Protein AF-A0A0K9XYI9-F1 (afdb_monomer_lite)

Structure (mmCIF, N/CA/C/O backbone):
data_AF-A0A0K9XYI9-F1
#
_entry.id   AF-A0A0K9XYI9-F1
#
loop_
_atom_site.group_PDB
_atom_site.id
_atom_site.type_symbol
_atom_site.label_atom_id
_atom_site.label_alt_id
_atom_site.label_comp_id
_atom_site.label_asym_id
_atom_site.label_entity_id
_atom_site.label_seq_id
_atom_site.pdbx_PDB_ins_code
_atom_site.Cartn_x
_atom_site.Cartn_y
_atom_site.Cartn_z
_atom_site.occupancy
_atom_site.B_iso_or_equiv
_atom_site.auth_seq_id
_atom_site.auth_comp_id
_atom_site.auth_asym_id
_atom_site.auth_atom_id
_atom_site.pdbx_PDB_model_num
ATOM 1 N N . MET A 1 1 ? 12.921 1.877 18.858 1.00 50.50 1 MET A N 1
ATOM 2 C CA . MET A 1 1 ? 11.789 1.519 17.985 1.00 50.50 1 MET A CA 1
ATOM 3 C C . MET A 1 1 ? 10.919 2.756 17.879 1.00 50.50 1 MET A C 1
ATOM 5 O O . MET A 1 1 ? 10.651 3.364 18.910 1.00 50.50 1 MET A O 1
ATOM 9 N N . THR A 1 2 ? 10.618 3.205 16.665 1.00 65.31 2 THR A N 1
ATOM 10 C CA . THR A 1 2 ? 9.808 4.406 16.431 1.00 65.31 2 THR A CA 1
ATOM 11 C C . THR A 1 2 ? 8.380 4.156 16.907 1.00 65.31 2 THR A C 1
ATOM 13 O O . THR A 1 2 ? 7.780 3.149 16.544 1.00 65.31 2 THR A O 1
ATOM 16 N N . ASP A 1 3 ? 7.848 5.045 17.744 1.00 82.50 3 ASP A N 1
ATOM 17 C CA . ASP A 1 3 ? 6.508 4.901 18.316 1.00 82.50 3 ASP A CA 1
ATOM 18 C C . ASP A 1 3 ? 5.446 5.397 17.320 1.00 82.50 3 ASP A C 1
ATOM 20 O O . ASP A 1 3 ? 5.147 6.592 17.240 1.00 82.50 3 ASP A O 1
ATOM 24 N N . ILE A 1 4 ? 4.895 4.464 16.537 1.00 86.12 4 ILE A N 1
ATOM 25 C CA . ILE A 1 4 ? 3.831 4.724 15.553 1.00 86.12 4 ILE A CA 1
ATOM 26 C C . ILE A 1 4 ? 2.606 5.361 16.219 1.00 86.12 4 ILE A C 1
ATOM 28 O O . ILE A 1 4 ? 2.003 6.269 15.643 1.00 86.12 4 ILE A O 1
ATOM 32 N N . ASN A 1 5 ? 2.266 4.953 17.445 1.00 86.94 5 ASN A N 1
ATOM 33 C CA . ASN A 1 5 ? 1.114 5.493 18.163 1.00 86.94 5 ASN A CA 1
ATOM 34 C C . ASN A 1 5 ? 1.310 6.981 18.457 1.00 86.94 5 ASN A C 1
ATOM 36 O O . ASN A 1 5 ? 0.398 7.784 18.250 1.00 86.94 5 ASN A O 1
ATOM 40 N N . LYS A 1 6 ? 2.527 7.374 18.847 1.00 88.62 6 LYS A N 1
ATOM 41 C CA . LYS A 1 6 ? 2.875 8.781 19.066 1.00 88.62 6 LYS A CA 1
ATOM 42 C C . LYS A 1 6 ? 2.762 9.619 17.790 1.00 88.62 6 LYS A C 1
ATOM 44 O O . LYS A 1 6 ? 2.223 10.721 17.857 1.00 88.62 6 LYS A O 1
ATOM 49 N N . ILE A 1 7 ? 3.222 9.112 16.642 1.00 89.25 7 ILE A N 1
ATOM 50 C CA . ILE A 1 7 ? 3.124 9.824 15.347 1.00 89.25 7 ILE A CA 1
ATOM 51 C C . ILE A 1 7 ? 1.657 9.982 14.922 1.00 89.25 7 ILE A C 1
ATOM 53 O O . ILE A 1 7 ? 1.247 11.046 14.449 1.00 89.25 7 ILE A O 1
ATOM 57 N N . LEU A 1 8 ? 0.853 8.937 15.136 1.00 89.25 8 LEU A N 1
ATOM 58 C CA . LEU A 1 8 ? -0.588 8.944 14.883 1.00 89.25 8 LEU A CA 1
ATOM 59 C C . LEU A 1 8 ? -1.387 9.750 15.922 1.00 89.25 8 LEU A C 1
ATOM 61 O O . LEU A 1 8 ? -2.579 9.979 15.719 1.00 89.25 8 LEU A O 1
ATOM 65 N N . GLY A 1 9 ? -0.760 10.186 17.019 1.00 89.06 9 GLY A N 1
ATOM 66 C CA . GLY A 1 9 ? -1.422 10.922 18.095 1.00 89.06 9 GLY A CA 1
ATOM 67 C C . GLY A 1 9 ? -2.459 10.091 18.857 1.00 89.06 9 GLY A C 1
ATOM 68 O O . GLY A 1 9 ? -3.456 10.638 19.327 1.00 89.06 9 GLY A O 1
ATOM 69 N N . ILE A 1 10 ? -2.252 8.776 18.963 1.00 87.31 10 ILE A N 1
ATOM 70 C CA . ILE A 1 10 ? -3.158 7.844 19.645 1.00 87.31 10 ILE A CA 1
ATOM 71 C C . ILE A 1 10 ? -2.501 7.243 20.887 1.00 87.31 10 ILE A C 1
ATOM 73 O O . ILE A 1 10 ? -1.290 7.066 20.954 1.00 87.31 10 ILE A O 1
ATOM 77 N N . THR A 1 11 ? -3.322 6.900 21.877 1.00 83.69 11 THR A N 1
ATOM 78 C CA . THR A 1 11 ? -2.886 6.198 23.095 1.00 83.69 11 THR A CA 1
ATOM 79 C C . THR A 1 11 ? -3.175 4.701 23.043 1.00 83.69 11 THR A C 1
ATOM 81 O O . THR A 1 11 ? -2.466 3.917 23.660 1.00 83.69 11 THR A O 1
ATOM 84 N N . GLU A 1 12 ? -4.224 4.307 22.319 1.00 82.00 12 GLU A N 1
ATOM 85 C CA . GLU A 1 12 ? -4.703 2.930 22.214 1.00 82.00 12 GLU A CA 1
ATOM 86 C C . GLU A 1 12 ? -4.586 2.469 20.759 1.00 82.00 12 GLU A C 1
ATOM 88 O O . GLU A 1 12 ? -5.197 3.058 19.863 1.00 82.00 12 GLU A O 1
ATOM 93 N N . SER A 1 13 ? -3.814 1.412 20.525 1.00 80.81 13 SER A N 1
ATOM 94 C CA . SER A 1 13 ? -3.442 0.943 19.188 1.00 80.81 13 SER A CA 1
ATOM 95 C C . SER A 1 13 ? -4.636 0.513 18.314 1.00 80.81 13 SER A C 1
ATOM 97 O O . SER A 1 13 ? -4.621 0.748 17.106 1.00 80.81 13 SER A O 1
ATOM 99 N N . TYR A 1 14 ? -5.743 0.029 18.898 1.00 80.88 14 TYR A N 1
ATOM 100 C CA . TYR A 1 14 ? -6.974 -0.288 18.148 1.00 80.88 14 TYR A CA 1
ATOM 101 C C . TYR A 1 14 ? -7.587 0.920 17.417 1.00 80.88 14 TYR A C 1
ATOM 103 O O . TYR A 1 14 ? -8.396 0.740 16.506 1.00 80.88 14 TYR A O 1
ATOM 111 N N . ARG A 1 15 ? -7.220 2.155 17.795 1.00 87.19 15 ARG A N 1
ATOM 112 C CA . ARG A 1 15 ? -7.668 3.388 17.125 1.00 87.19 15 ARG A CA 1
ATOM 113 C C . ARG A 1 15 ? -6.845 3.736 15.888 1.00 87.19 15 ARG A C 1
ATOM 115 O O . ARG A 1 15 ? -7.219 4.649 15.152 1.00 87.19 15 ARG A O 1
ATOM 122 N N . ALA A 1 16 ? -5.731 3.049 15.643 1.00 89.56 16 ALA A N 1
ATOM 123 C CA . ALA A 1 16 ? -4.836 3.390 14.547 1.00 89.56 16 ALA A CA 1
ATOM 124 C C . ALA A 1 16 ? -5.484 3.305 13.158 1.00 89.56 16 ALA A C 1
ATOM 126 O O . ALA A 1 16 ? -5.227 4.216 12.372 1.00 89.56 16 ALA A O 1
ATOM 127 N N . PRO A 1 17 ? -6.344 2.313 12.830 1.00 90.94 17 PRO A N 1
ATOM 128 C CA . PRO A 1 17 ? -7.030 2.309 11.539 1.00 90.94 17 PRO A CA 1
ATOM 129 C C . PRO A 1 17 ? -7.861 3.579 11.314 1.00 90.94 17 PRO A C 1
ATOM 131 O O . PRO A 1 17 ? -7.798 4.186 10.247 1.00 90.94 17 PRO A O 1
ATOM 134 N N . GLU A 1 18 ? -8.595 4.032 12.335 1.00 93.06 18 GLU A N 1
ATOM 135 C CA . GLU A 1 18 ? -9.402 5.255 12.262 1.00 93.06 18 GLU A CA 1
ATOM 136 C C . GLU A 1 18 ? -8.522 6.511 12.150 1.00 93.06 18 GLU A C 1
ATOM 138 O O . GLU A 1 18 ? -8.794 7.395 11.335 1.00 93.06 18 GLU A O 1
ATOM 143 N N . ALA A 1 19 ? -7.448 6.590 12.941 1.00 94.31 19 ALA A N 1
ATOM 144 C CA . ALA A 1 19 ? -6.498 7.700 12.887 1.00 94.31 19 ALA A CA 1
ATOM 145 C C . ALA A 1 19 ? -5.812 7.795 11.516 1.00 94.31 19 ALA A C 1
ATOM 147 O O . ALA A 1 19 ? -5.713 8.883 10.945 1.00 94.31 19 ALA A O 1
ATOM 148 N N . MET A 1 20 ? -5.411 6.656 10.950 1.00 95.69 20 MET A N 1
ATOM 149 C CA . MET A 1 20 ? -4.815 6.591 9.621 1.00 95.69 20 MET A CA 1
ATOM 150 C C . MET A 1 20 ? -5.810 7.041 8.547 1.00 95.69 20 MET A C 1
ATOM 152 O O . MET A 1 20 ? -5.466 7.859 7.697 1.00 95.69 20 MET A O 1
ATOM 156 N N . TRP A 1 21 ? -7.073 6.609 8.617 1.00 96.44 21 TRP A N 1
ATOM 157 C CA . TRP A 1 21 ? -8.109 7.095 7.702 1.00 96.44 21 TRP A CA 1
ATOM 158 C C . TRP A 1 21 ? -8.292 8.612 7.744 1.00 96.44 21 TRP A C 1
ATOM 160 O O . TRP A 1 21 ? -8.424 9.233 6.687 1.00 96.44 21 TRP A O 1
ATOM 170 N N . LYS A 1 22 ? -8.274 9.217 8.940 1.00 96.88 22 LYS A N 1
ATOM 171 C CA . LYS A 1 22 ? -8.359 10.679 9.097 1.00 96.88 22 LYS A CA 1
ATOM 172 C C . LYS A 1 22 ? -7.203 11.387 8.395 1.00 96.88 22 LYS A C 1
ATOM 174 O O . LYS A 1 22 ? -7.435 12.400 7.746 1.00 96.88 22 LYS A O 1
ATOM 179 N N . ILE A 1 23 ? -5.990 10.839 8.475 1.00 97.25 23 ILE A N 1
ATOM 180 C CA . ILE A 1 23 ? -4.818 11.369 7.765 1.00 97.25 23 ILE A CA 1
ATOM 181 C C . ILE A 1 23 ? -5.008 11.234 6.249 1.00 97.25 23 ILE A C 1
ATOM 183 O O . ILE A 1 23 ? -4.884 12.220 5.526 1.00 97.25 23 ILE A O 1
ATOM 187 N N . LEU A 1 24 ? -5.362 10.043 5.760 1.00 97.56 24 LEU A N 1
ATOM 188 C CA . LEU A 1 24 ? -5.500 9.768 4.323 1.00 97.56 24 LEU A CA 1
ATOM 189 C C . LEU A 1 24 ? -6.572 10.620 3.639 1.00 97.56 24 LEU A C 1
ATOM 191 O O . LEU A 1 24 ? -6.400 10.992 2.479 1.00 97.56 24 LEU A O 1
ATOM 195 N N . LYS A 1 25 ? -7.667 10.910 4.351 1.00 96.56 25 LYS A N 1
ATOM 196 C CA . LYS A 1 25 ? -8.802 11.714 3.868 1.00 96.56 25 LYS A CA 1
ATOM 197 C C . LYS A 1 25 ? -8.686 13.204 4.205 1.00 96.56 25 LYS A C 1
ATOM 199 O O . LYS A 1 25 ? -9.616 13.952 3.915 1.00 96.56 25 LYS A O 1
ATOM 204 N N . SER A 1 26 ? -7.592 13.629 4.837 1.00 97.00 26 SER A N 1
ATOM 205 C CA . SER A 1 26 ? -7.332 15.047 5.088 1.00 97.00 26 SER A CA 1
ATOM 206 C C . SER A 1 26 ? -6.905 15.777 3.814 1.00 97.00 26 SER A C 1
ATOM 208 O O . SER A 1 26 ? -6.595 15.155 2.796 1.00 97.00 26 SER A O 1
ATOM 210 N N . GLU A 1 27 ? -6.876 17.109 3.885 1.00 96.75 27 GLU A N 1
ATOM 211 C CA . GLU A 1 27 ? -6.308 17.950 2.833 1.00 96.75 27 GLU A CA 1
ATOM 212 C C . GLU A 1 27 ? -4.894 17.491 2.465 1.00 96.75 27 GLU A C 1
ATOM 214 O O . GLU A 1 27 ? -4.097 17.136 3.338 1.00 96.75 27 GLU A O 1
ATOM 219 N N . GLN A 1 28 ? -4.565 17.538 1.172 1.00 95.06 28 GLN A N 1
ATOM 220 C CA . GLN A 1 28 ? -3.310 16.996 0.647 1.00 95.06 28 GLN A CA 1
ATOM 221 C C . GLN A 1 28 ? -2.079 17.519 1.399 1.00 95.06 28 GLN A C 1
ATOM 223 O O . GLN A 1 28 ? -1.218 16.737 1.778 1.00 95.06 28 GLN A O 1
ATOM 228 N N . THR A 1 29 ? -2.020 18.818 1.692 1.00 96.31 29 THR A N 1
ATOM 229 C CA . THR A 1 29 ? -0.893 19.418 2.425 1.00 96.31 29 THR A CA 1
ATOM 230 C C . THR A 1 29 ? -0.744 18.863 3.843 1.00 96.31 29 THR A C 1
ATOM 232 O O . THR A 1 29 ? 0.372 18.651 4.309 1.00 96.31 29 THR A O 1
ATOM 235 N N . VAL A 1 30 ? -1.853 18.586 4.533 1.00 96.50 30 VAL A N 1
ATOM 236 C CA . VAL A 1 30 ? -1.848 18.005 5.884 1.00 96.50 30 VAL A CA 1
ATOM 237 C C . VAL A 1 30 ? -1.382 16.553 5.833 1.00 96.50 30 VAL A C 1
ATOM 239 O O . VAL A 1 30 ? -0.525 16.150 6.625 1.00 96.50 30 VAL A O 1
ATOM 242 N N . ARG A 1 31 ? -1.907 15.781 4.879 1.00 97.38 31 ARG A N 1
ATOM 243 C CA . ARG A 1 31 ? -1.516 14.388 4.657 1.00 97.38 31 ARG A CA 1
ATOM 244 C C . ARG A 1 31 ? -0.033 14.267 4.305 1.00 97.38 31 ARG A C 1
ATOM 246 O O . ARG A 1 31 ? 0.669 13.468 4.917 1.00 97.38 31 ARG A O 1
ATOM 253 N N . ASP A 1 32 ? 0.447 15.078 3.371 1.00 97.00 32 ASP A N 1
ATOM 254 C CA . ASP A 1 32 ? 1.818 15.017 2.861 1.00 97.00 32 ASP A CA 1
ATOM 255 C C . ASP A 1 32 ? 2.834 15.480 3.933 1.00 97.00 32 ASP A C 1
ATOM 257 O O . ASP A 1 32 ? 3.911 14.893 4.075 1.00 97.00 32 ASP A O 1
ATOM 261 N N . ASN A 1 33 ? 2.463 16.446 4.787 1.00 96.75 33 ASN A N 1
ATOM 262 C CA . ASN A 1 33 ? 3.244 16.790 5.984 1.00 96.75 33 ASN A CA 1
ATOM 263 C C . ASN A 1 33 ? 3.338 15.602 6.948 1.00 96.75 33 ASN A C 1
ATOM 265 O O . ASN A 1 33 ? 4.419 15.281 7.438 1.00 96.75 33 ASN A O 1
ATOM 269 N N . LYS A 1 34 ? 2.225 14.894 7.178 1.00 96.19 34 LYS A N 1
ATOM 270 C CA . LYS A 1 34 ? 2.231 13.698 8.024 1.00 96.19 34 LYS A CA 1
ATOM 271 C C . LYS A 1 34 ? 3.089 12.583 7.422 1.00 96.19 34 LYS A C 1
ATOM 273 O O . LYS A 1 34 ? 3.820 11.925 8.155 1.00 96.19 34 LYS A O 1
ATOM 278 N N . PHE A 1 35 ? 3.052 12.383 6.105 1.00 97.25 35 PHE A N 1
ATOM 279 C CA . PHE A 1 35 ? 3.937 11.435 5.419 1.00 97.25 35 PHE A CA 1
ATOM 280 C C . PHE A 1 35 ? 5.411 11.797 5.596 1.00 97.25 35 PHE A C 1
ATOM 282 O O . PHE A 1 35 ? 6.225 10.909 5.831 1.00 97.25 35 PHE A O 1
ATOM 289 N N . SER A 1 36 ? 5.740 13.087 5.561 1.00 96.62 36 SER A N 1
ATOM 290 C CA . SER A 1 36 ? 7.098 13.577 5.813 1.00 96.62 36 SER A CA 1
ATOM 291 C C . SER A 1 36 ? 7.553 13.276 7.245 1.00 96.62 36 SER A C 1
ATOM 293 O O . SER A 1 36 ? 8.642 12.739 7.431 1.00 96.62 36 SER A O 1
ATOM 295 N N . GLU A 1 37 ? 6.696 13.491 8.251 1.00 95.62 37 GLU A N 1
ATOM 296 C CA . GLU A 1 37 ? 6.987 13.089 9.639 1.00 95.62 37 GLU A CA 1
ATOM 297 C C . GLU A 1 37 ? 7.256 11.579 9.758 1.00 95.62 37 GLU A C 1
ATOM 299 O O . GLU A 1 37 ? 8.177 11.157 10.457 1.00 95.62 37 GLU A O 1
ATOM 304 N N . PHE A 1 38 ? 6.473 10.751 9.057 1.00 95.44 38 PHE A N 1
ATOM 305 C CA . PHE A 1 38 ? 6.702 9.308 9.002 1.00 95.44 38 PHE A CA 1
ATOM 306 C C . PHE A 1 38 ? 8.039 8.969 8.324 1.00 95.44 38 PHE A C 1
ATOM 308 O O . PHE A 1 38 ? 8.802 8.168 8.8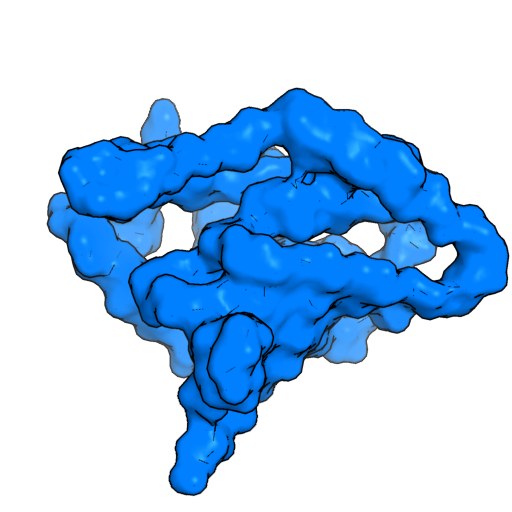59 1.00 95.44 38 PHE A O 1
ATOM 315 N N . LEU A 1 39 ? 8.362 9.581 7.182 1.00 95.81 39 LEU A N 1
ATOM 316 C CA . LEU A 1 39 ? 9.648 9.376 6.510 1.00 95.81 39 LEU A CA 1
ATOM 317 C C . LEU A 1 39 ? 10.822 9.718 7.431 1.00 95.81 39 LEU A C 1
ATOM 319 O O . LEU A 1 39 ? 11.739 8.909 7.562 1.00 95.81 39 LEU A O 1
ATOM 323 N N . GLU A 1 40 ? 10.777 10.864 8.109 1.00 95.19 40 GLU A N 1
ATOM 324 C CA . GLU A 1 40 ? 11.810 11.280 9.062 1.00 95.19 40 GLU A CA 1
ATOM 325 C C . GLU A 1 40 ? 11.944 10.293 10.224 1.00 95.19 40 GLU A C 1
ATOM 327 O O . GLU A 1 40 ? 13.048 9.848 10.545 1.00 95.19 40 GLU A O 1
ATOM 332 N N . ALA A 1 41 ? 10.820 9.893 10.820 1.00 93.56 41 ALA A N 1
ATOM 333 C CA . ALA A 1 41 ? 10.803 9.003 11.974 1.00 93.56 41 ALA A CA 1
ATOM 334 C 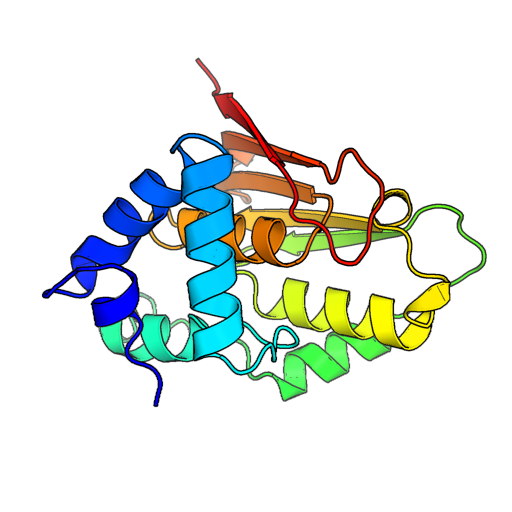C . ALA A 1 41 ? 11.292 7.576 11.662 1.00 93.56 41 ALA A C 1
ATOM 336 O O . ALA A 1 41 ? 11.698 6.850 12.574 1.00 93.56 41 ALA A O 1
ATOM 337 N N . PHE A 1 42 ? 11.264 7.175 10.390 1.00 93.00 42 PHE A N 1
ATOM 338 C CA . PHE A 1 42 ? 11.769 5.891 9.901 1.00 93.00 42 PHE A CA 1
ATOM 339 C C . PHE A 1 42 ? 13.057 6.027 9.072 1.00 93.00 42 PHE A C 1
ATOM 341 O O . PHE A 1 42 ? 13.430 5.100 8.348 1.00 93.00 42 PHE A O 1
ATOM 348 N N . GLU A 1 43 ? 13.757 7.162 9.181 1.00 94.44 43 GLU A N 1
ATOM 349 C CA . GLU A 1 43 ? 15.034 7.426 8.501 1.00 94.44 43 GLU A CA 1
ATOM 350 C C . GLU A 1 43 ? 14.966 7.179 6.981 1.00 94.44 43 GLU A C 1
ATOM 352 O O . GLU A 1 43 ? 15.920 6.691 6.371 1.00 94.44 43 GLU A O 1
ATOM 357 N N . TYR A 1 44 ? 13.816 7.466 6.367 1.00 93.62 44 TYR A N 1
ATOM 358 C CA . TYR A 1 44 ? 13.547 7.292 4.938 1.00 93.62 44 TYR A CA 1
ATOM 359 C C . TYR A 1 44 ? 13.695 5.838 4.436 1.00 93.62 44 TYR A C 1
ATOM 361 O O . TYR A 1 44 ? 13.787 5.584 3.232 1.00 93.62 44 TYR A O 1
ATOM 369 N N . LYS A 1 45 ? 13.679 4.842 5.335 1.00 92.81 45 LYS A N 1
ATOM 370 C CA . LYS A 1 45 ? 13.820 3.413 4.997 1.00 92.81 45 LYS A CA 1
ATOM 371 C C . LYS A 1 45 ? 12.497 2.809 4.524 1.00 92.81 45 LYS A C 1
ATOM 373 O O . LYS A 1 45 ? 11.882 2.008 5.220 1.00 92.81 45 LYS A O 1
ATOM 378 N N . VAL A 1 46 ? 12.069 3.159 3.314 1.00 92.69 46 VAL A N 1
ATOM 379 C CA . VAL A 1 46 ? 10.761 2.767 2.743 1.00 92.69 46 VAL A CA 1
ATOM 380 C C . VAL A 1 46 ? 10.712 1.367 2.112 1.00 92.69 46 VAL A C 1
ATOM 382 O O . VAL A 1 46 ? 9.656 0.938 1.648 1.00 92.69 46 VAL A O 1
ATOM 385 N N . SER A 1 47 ? 11.821 0.621 2.101 1.00 90.31 47 SER A N 1
ATOM 386 C CA . SER A 1 47 ? 11.919 -0.698 1.446 1.00 90.31 47 SER A CA 1
ATOM 387 C C . SER A 1 47 ? 11.095 -1.808 2.109 1.00 90.31 47 SER A C 1
ATOM 389 O O . SER A 1 47 ? 11.002 -2.908 1.568 1.00 90.31 47 SER A O 1
ATOM 391 N N . LYS A 1 48 ? 10.509 -1.536 3.278 1.00 85.25 48 LYS A N 1
ATOM 392 C CA . LYS A 1 48 ? 9.716 -2.480 4.069 1.00 85.25 48 LYS A CA 1
ATOM 393 C C . LYS A 1 48 ? 8.446 -1.813 4.566 1.00 85.25 48 LYS A C 1
ATOM 395 O O . LYS A 1 48 ? 8.387 -0.590 4.662 1.00 85.25 48 LYS A O 1
ATOM 400 N N . ASP A 1 49 ? 7.453 -2.622 4.900 1.00 86.38 49 ASP A N 1
ATOM 401 C CA . ASP A 1 49 ? 6.257 -2.165 5.597 1.00 86.38 49 ASP A CA 1
ATOM 402 C C . ASP A 1 49 ? 6.575 -1.866 7.069 1.00 86.38 49 ASP A C 1
ATOM 404 O O . ASP A 1 49 ? 6.962 -2.763 7.815 1.00 86.38 49 ASP A O 1
ATOM 408 N N . TRP A 1 50 ? 6.414 -0.611 7.489 1.00 88.69 50 TRP A N 1
ATOM 409 C CA . TRP A 1 50 ? 6.671 -0.185 8.869 1.00 88.69 50 TRP A CA 1
ATOM 410 C C . TRP A 1 50 ? 5.591 -0.631 9.848 1.00 88.69 50 TRP A C 1
ATOM 412 O O . TRP A 1 50 ? 5.857 -0.747 11.041 1.00 88.69 50 TRP A O 1
ATOM 422 N N . PHE A 1 51 ? 4.382 -0.892 9.355 1.00 84.75 51 PHE A N 1
ATOM 423 C CA . PHE A 1 51 ? 3.267 -1.307 10.198 1.00 84.75 51 PHE A CA 1
ATOM 424 C C . PHE A 1 51 ? 3.245 -2.810 10.412 1.00 84.75 51 PHE A C 1
ATOM 426 O O . PHE A 1 51 ? 2.448 -3.273 11.212 1.00 84.75 51 PHE A O 1
ATOM 433 N N . HIS A 1 52 ? 4.104 -3.565 9.725 1.00 76.12 52 HIS A N 1
ATOM 434 C CA . HIS A 1 52 ? 4.115 -5.016 9.776 1.00 76.12 52 HIS A CA 1
ATOM 435 C C . HIS A 1 52 ? 4.236 -5.553 11.214 1.00 76.12 52 HIS A C 1
ATOM 437 O O . HIS A 1 52 ? 3.343 -6.265 11.671 1.00 76.12 52 HIS A O 1
ATOM 443 N N . GLU A 1 53 ? 5.309 -5.196 11.925 1.00 72.69 53 GLU A N 1
ATOM 444 C CA . GLU A 1 53 ? 5.550 -5.657 13.301 1.00 72.69 53 GLU A CA 1
ATOM 445 C C . GLU A 1 53 ? 4.479 -5.105 14.255 1.00 72.69 53 GLU A C 1
ATOM 447 O O . GLU A 1 53 ? 3.901 -5.841 15.049 1.00 72.69 53 GLU A O 1
ATOM 452 N N . TRP A 1 54 ? 4.114 -3.832 14.086 1.00 73.12 54 TRP A N 1
ATOM 453 C CA . TRP A 1 54 ? 3.086 -3.164 14.886 1.00 73.12 54 TRP A CA 1
ATOM 454 C C . TRP A 1 54 ? 1.696 -3.824 14.748 1.00 73.12 54 TRP A C 1
ATOM 456 O O . TRP A 1 54 ? 1.019 -4.065 15.748 1.00 73.12 54 TRP A O 1
ATOM 466 N N . PHE A 1 55 ? 1.284 -4.207 13.532 1.00 71.19 55 PHE A N 1
ATOM 467 C CA . PHE A 1 55 ? 0.038 -4.949 13.293 1.00 71.19 55 PHE A CA 1
ATOM 468 C C . PHE A 1 55 ? 0.093 -6.358 13.866 1.00 71.19 55 PHE A C 1
ATOM 470 O O . PHE A 1 55 ? -0.926 -6.868 14.327 1.00 71.19 55 PHE A O 1
ATOM 477 N N . GLN A 1 56 ? 1.253 -7.013 13.803 1.00 66.56 56 GLN A N 1
ATOM 478 C CA . GLN A 1 56 ? 1.409 -8.349 14.364 1.00 66.56 56 GLN A CA 1
ATOM 479 C C . GLN A 1 56 ? 1.284 -8.358 15.883 1.00 66.56 56 GLN A C 1
ATOM 481 O O . GLN A 1 56 ? 0.721 -9.301 16.434 1.00 66.56 56 GLN A O 1
ATOM 486 N N . GLU A 1 57 ? 1.811 -7.342 16.557 1.00 63.72 57 GLU A N 1
ATOM 487 C CA . GLU A 1 57 ? 1.759 -7.258 18.015 1.00 63.72 57 GLU A CA 1
ATOM 488 C C . GLU A 1 57 ? 0.354 -6.911 18.521 1.00 63.72 57 GLU A C 1
ATOM 490 O O . GLU A 1 57 ? -0.090 -7.485 19.514 1.00 63.72 57 GLU A O 1
ATOM 495 N N . ASP A 1 58 ? -0.366 -6.025 17.825 1.00 61.19 58 ASP A N 1
ATOM 496 C CA . ASP A 1 58 ? -1.623 -5.460 18.332 1.00 61.19 58 ASP A CA 1
ATOM 497 C C . ASP A 1 58 ? -2.898 -6.038 17.693 1.00 61.19 58 ASP A C 1
ATOM 499 O O . ASP A 1 58 ? -3.955 -6.100 18.317 1.00 61.19 58 ASP A O 1
ATOM 503 N N . HIS A 1 59 ? -2.817 -6.455 16.430 1.00 55.00 59 HIS A N 1
ATOM 504 C CA . HIS A 1 59 ? -3.967 -6.840 15.603 1.00 55.00 59 HIS A CA 1
ATOM 505 C C . HIS A 1 59 ? -3.865 -8.255 15.038 1.00 55.00 59 HIS A C 1
ATOM 507 O O . HIS A 1 59 ? -4.751 -8.676 14.285 1.00 55.00 59 HIS A O 1
ATOM 513 N N . ALA A 1 60 ? -2.827 -9.017 15.392 1.00 47.91 60 ALA A N 1
ATOM 514 C CA . ALA A 1 60 ? -2.846 -10.437 15.121 1.00 47.91 60 ALA A CA 1
ATOM 515 C C . ALA A 1 60 ? -3.988 -11.052 15.936 1.00 47.91 60 ALA A C 1
ATOM 517 O O . ALA A 1 60 ? -3.836 -11.408 17.104 1.00 47.91 60 ALA A O 1
ATOM 518 N N . ASP A 1 61 ? -5.099 -11.316 15.252 1.00 48.62 61 ASP A N 1
ATOM 519 C CA . ASP A 1 61 ? -6.019 -12.421 15.528 1.00 48.62 61 ASP A CA 1
ATOM 520 C C . ASP A 1 61 ? -5.258 -13.771 15.439 1.00 48.62 61 ASP A C 1
ATOM 522 O O . ASP A 1 61 ? -5.731 -14.754 14.871 1.00 48.62 61 ASP A O 1
ATOM 526 N N . ARG A 1 62 ? -4.042 -13.863 15.993 1.00 45.53 62 ARG A N 1
ATOM 527 C CA . ARG A 1 62 ? -3.252 -15.087 16.125 1.00 45.53 62 ARG A CA 1
ATOM 528 C C . ARG A 1 62 ? -4.042 -16.133 16.899 1.00 45.53 62 ARG A C 1
ATOM 530 O O . ARG A 1 62 ? -3.936 -17.319 16.606 1.00 45.53 62 ARG A O 1
ATOM 537 N N . SER A 1 63 ? -4.871 -15.682 17.840 1.00 44.75 63 SER A N 1
ATOM 538 C CA . SER A 1 63 ? -5.789 -16.521 18.605 1.00 44.75 63 SER A CA 1
ATOM 539 C C . SER A 1 63 ? -6.977 -17.036 17.779 1.00 44.75 63 SER A C 1
ATOM 541 O O . SER A 1 63 ? -7.413 -18.158 18.028 1.00 44.75 63 SER A O 1
ATOM 543 N N . VAL A 1 64 ? -7.475 -16.279 16.789 1.00 49.12 64 VAL A N 1
ATOM 544 C CA . VAL A 1 64 ? -8.726 -16.595 16.063 1.00 49.12 64 VAL A CA 1
ATOM 545 C C . VAL A 1 64 ? -8.489 -17.094 14.632 1.00 49.12 64 VAL A C 1
ATOM 547 O O . VAL A 1 64 ? -9.032 -18.129 14.252 1.00 49.12 64 VAL A O 1
ATOM 550 N N . LYS A 1 65 ? -7.676 -16.397 13.829 1.00 56.75 65 LYS A N 1
ATOM 551 C CA . LYS A 1 65 ? -7.448 -16.695 12.401 1.00 56.75 65 LYS A CA 1
ATOM 552 C C . LYS A 1 65 ? -6.129 -17.413 12.109 1.00 56.75 65 LYS A C 1
ATOM 554 O O . LYS A 1 65 ? -5.978 -17.930 11.006 1.00 56.75 65 LYS A O 1
ATOM 559 N N . LYS A 1 66 ? -5.193 -17.461 13.072 1.00 57.00 66 LYS A N 1
ATOM 560 C CA . LYS A 1 66 ? -3.875 -18.129 12.954 1.00 57.00 66 LYS A CA 1
ATOM 561 C C . LYS A 1 66 ? -3.107 -17.787 11.665 1.00 57.00 66 LYS A C 1
ATOM 563 O O . LYS A 1 66 ? -2.368 -18.617 11.146 1.00 57.00 66 LYS A O 1
ATOM 568 N N . GLN A 1 67 ? -3.301 -16.590 11.120 1.00 58.94 67 GLN A N 1
ATOM 569 C CA . GLN A 1 67 ? -2.529 -16.149 9.967 1.00 58.94 67 GLN A CA 1
ATOM 570 C C . GLN A 1 67 ? -1.128 -15.770 10.444 1.00 58.94 67 GLN A C 1
ATOM 572 O O . GLN A 1 67 ? -0.973 -14.875 11.276 1.00 58.94 67 GLN A O 1
ATOM 577 N N . ASP A 1 68 ? -0.118 -16.468 9.933 1.00 59.97 68 ASP A N 1
ATOM 578 C CA . ASP A 1 68 ? 1.267 -16.036 10.047 1.00 59.97 68 ASP A CA 1
ATOM 579 C C . ASP A 1 68 ? 1.593 -15.096 8.889 1.00 59.97 68 ASP A C 1
ATOM 581 O O . ASP A 1 68 ? 1.175 -15.297 7.748 1.00 59.97 68 ASP A O 1
ATOM 585 N N . PHE A 1 69 ? 2.347 -14.049 9.187 1.00 67.38 69 PHE A N 1
ATOM 586 C CA . PHE A 1 69 ? 2.796 -13.115 8.169 1.00 67.38 69 PHE A CA 1
ATOM 587 C C . PHE A 1 69 ? 4.030 -13.680 7.457 1.00 67.38 69 PHE A C 1
ATOM 589 O O . PHE A 1 69 ? 5.022 -13.975 8.116 1.00 67.38 69 PHE A O 1
ATOM 596 N N . THR A 1 70 ? 4.006 -13.776 6.128 1.00 77.81 70 THR A N 1
ATOM 597 C CA . THR A 1 70 ? 4.823 -12.913 5.261 1.00 77.81 70 THR A CA 1
ATOM 598 C C . THR A 1 70 ? 6.308 -12.653 5.568 1.00 77.81 70 THR A C 1
ATOM 600 O O . THR A 1 70 ? 6.668 -11.488 5.403 1.00 77.81 70 THR A O 1
ATOM 603 N N . PRO A 1 71 ? 7.204 -13.575 5.995 1.00 82.75 71 PRO A N 1
ATOM 604 C CA . PRO A 1 71 ? 8.571 -13.171 6.336 1.00 82.75 71 PRO A CA 1
ATOM 605 C C . PRO A 1 71 ? 9.251 -12.501 5.141 1.00 82.75 71 PRO A C 1
ATOM 607 O O . PRO A 1 71 ? 9.101 -12.950 4.003 1.00 82.75 71 PRO A O 1
ATOM 610 N N . ILE A 1 72 ? 10.021 -11.441 5.389 1.00 85.19 72 ILE A N 1
ATOM 611 C CA . ILE A 1 72 ? 10.563 -10.623 4.297 1.00 85.19 72 ILE A CA 1
ATOM 612 C C . ILE A 1 72 ? 11.422 -11.422 3.311 1.00 85.19 72 ILE A C 1
ATOM 614 O O . ILE A 1 72 ? 11.342 -11.196 2.110 1.00 85.19 72 ILE A O 1
ATOM 618 N N . SER A 1 73 ? 12.166 -12.416 3.799 1.00 90.69 73 SER A N 1
ATOM 619 C CA . SER A 1 73 ? 12.980 -13.306 2.966 1.00 90.69 73 SER A CA 1
ATOM 620 C C . SER A 1 73 ? 12.144 -14.082 1.944 1.00 90.69 73 SER A C 1
ATOM 622 O O . SER A 1 73 ? 12.571 -14.267 0.806 1.00 90.69 73 SER A O 1
ATOM 624 N N . VAL A 1 74 ? 10.926 -14.495 2.309 1.00 91.62 74 VAL A N 1
ATOM 625 C CA . VAL A 1 74 ? 9.981 -15.131 1.380 1.00 91.62 74 VAL A CA 1
ATOM 626 C C . VAL A 1 74 ? 9.509 -14.115 0.341 1.00 91.62 74 VAL A C 1
ATOM 628 O O . VAL A 1 74 ? 9.475 -14.430 -0.848 1.00 91.62 74 VAL A O 1
ATOM 631 N N . GLY A 1 75 ? 9.214 -12.883 0.765 1.00 92.38 75 GLY A N 1
ATOM 632 C CA . GLY A 1 75 ? 8.873 -11.785 -0.142 1.00 92.38 75 GLY A CA 1
ATOM 633 C C . GLY A 1 75 ? 9.978 -11.480 -1.156 1.00 92.38 75 GLY A C 1
ATOM 634 O O . GLY A 1 75 ? 9.695 -11.322 -2.342 1.00 92.38 75 GLY A O 1
ATOM 635 N N . GLU A 1 76 ? 11.239 -11.458 -0.725 1.00 93.56 76 GLU A N 1
ATOM 636 C CA . GLU A 1 76 ? 12.403 -11.224 -1.590 1.00 93.56 76 GLU A CA 1
ATOM 637 C C . GLU A 1 76 ? 12.583 -12.348 -2.616 1.00 93.56 76 GLU A C 1
ATOM 639 O O . GLU A 1 76 ? 12.812 -12.083 -3.799 1.00 93.56 76 GLU A O 1
ATOM 644 N N . ILE A 1 77 ? 12.422 -13.606 -2.194 1.00 95.00 77 ILE A N 1
ATOM 645 C CA . ILE A 1 77 ? 12.457 -14.762 -3.099 1.00 95.00 77 ILE A CA 1
ATOM 646 C C . ILE A 1 77 ? 11.351 -14.643 -4.155 1.00 95.00 77 ILE A C 1
ATOM 648 O O . ILE A 1 77 ? 11.633 -14.751 -5.349 1.00 95.00 77 ILE A O 1
ATOM 652 N N . LEU A 1 78 ? 10.109 -14.365 -3.745 1.00 94.19 78 LEU A N 1
ATOM 653 C CA . LEU A 1 78 ? 8.982 -14.188 -4.668 1.00 94.19 78 LEU A CA 1
ATOM 654 C C . LEU A 1 78 ? 9.213 -13.023 -5.634 1.00 94.19 78 LEU A C 1
ATOM 656 O O . LEU A 1 78 ? 8.951 -13.149 -6.834 1.00 94.19 78 LEU A O 1
ATOM 660 N N . ALA A 1 79 ? 9.738 -11.903 -5.137 1.00 93.75 79 ALA A N 1
ATOM 661 C CA . ALA A 1 79 ? 10.039 -10.735 -5.952 1.00 93.75 79 ALA A CA 1
ATOM 662 C C . ALA A 1 79 ? 11.078 -11.049 -7.035 1.00 93.75 79 ALA A C 1
ATOM 664 O O . ALA A 1 79 ? 10.891 -10.655 -8.184 1.00 93.75 79 ALA A O 1
ATOM 665 N N . ASN A 1 80 ? 12.117 -11.812 -6.687 1.00 92.19 80 ASN A N 1
ATOM 666 C CA . ASN A 1 80 ? 13.153 -12.242 -7.622 1.00 92.19 80 ASN A CA 1
ATOM 667 C C . ASN A 1 80 ? 12.636 -13.257 -8.652 1.00 92.19 80 ASN A C 1
ATOM 669 O O . ASN A 1 80 ? 12.923 -13.112 -9.837 1.00 92.19 80 ASN A O 1
ATOM 673 N N . ILE A 1 81 ? 11.837 -14.246 -8.236 1.00 92.00 81 ILE A N 1
ATOM 674 C CA . ILE A 1 81 ? 11.256 -15.249 -9.152 1.00 92.00 81 ILE A CA 1
ATOM 675 C C . ILE A 1 81 ? 10.304 -14.589 -10.158 1.00 92.00 81 ILE A C 1
ATOM 677 O O . ILE A 1 81 ? 10.277 -14.948 -11.333 1.00 92.00 81 ILE A O 1
ATOM 681 N N . THR A 1 82 ? 9.523 -13.608 -9.707 1.00 89.88 82 THR A N 1
ATOM 682 C CA . THR A 1 82 ? 8.554 -12.886 -10.547 1.00 89.88 82 THR A CA 1
ATOM 683 C C . THR A 1 82 ? 9.167 -11.698 -11.291 1.00 89.88 82 THR A C 1
ATOM 685 O O . THR A 1 82 ? 8.446 -10.951 -11.965 1.00 89.88 82 THR A O 1
ATOM 688 N N . ASN A 1 83 ? 10.488 -11.512 -11.202 1.00 85.06 83 ASN A N 1
ATOM 689 C CA . ASN A 1 83 ? 11.196 -10.409 -11.833 1.00 85.06 83 ASN A CA 1
ATOM 690 C C . ASN A 1 83 ? 11.312 -10.620 -13.348 1.00 85.06 83 ASN A C 1
ATOM 692 O O . ASN A 1 83 ? 12.341 -11.026 -13.881 1.00 85.06 83 ASN A O 1
ATOM 696 N N . ASN A 1 84 ? 10.222 -10.356 -14.060 1.00 74.44 84 ASN A N 1
ATOM 697 C CA . ASN A 1 84 ? 10.184 -10.392 -15.512 1.00 74.44 84 ASN A CA 1
ATOM 698 C C . ASN A 1 84 ? 10.153 -8.961 -16.058 1.00 74.44 84 ASN A C 1
ATOM 700 O O . ASN A 1 84 ? 9.104 -8.461 -16.474 1.00 74.44 84 ASN A O 1
ATOM 704 N N . LEU A 1 85 ? 11.311 -8.296 -16.019 1.00 65.12 85 LEU A N 1
ATOM 705 C CA . LEU A 1 85 ? 11.547 -7.044 -16.738 1.00 65.12 85 LEU A CA 1
ATOM 706 C C . LEU A 1 85 ? 11.955 -7.337 -18.188 1.00 65.12 85 LEU A C 1
ATOM 708 O O . LEU A 1 85 ? 13.007 -6.900 -18.646 1.00 65.12 85 LEU A O 1
ATOM 712 N N . GLN A 1 86 ? 11.135 -8.074 -18.939 1.00 62.12 86 GLN A N 1
ATOM 713 C CA . GLN A 1 86 ? 11.194 -7.941 -20.398 1.00 62.12 86 GLN A CA 1
ATOM 714 C C . GLN A 1 86 ? 10.991 -6.461 -20.776 1.00 62.12 86 GLN A C 1
ATOM 716 O O . GLN A 1 86 ? 10.500 -5.679 -19.957 1.00 62.12 86 GLN A O 1
ATOM 721 N N . GLU A 1 87 ? 11.328 -6.076 -22.010 1.00 60.34 87 GLU A N 1
ATOM 722 C CA . GLU A 1 87 ? 11.130 -4.730 -22.591 1.00 60.34 87 GLU A CA 1
ATOM 723 C C . GLU A 1 87 ? 9.640 -4.338 -22.731 1.00 60.34 87 GLU A C 1
ATOM 725 O O . GLU A 1 87 ? 9.197 -3.730 -23.700 1.00 60.34 87 GLU A O 1
ATOM 730 N N . LYS A 1 88 ? 8.809 -4.717 -21.764 1.00 66.06 88 LYS A N 1
ATOM 731 C CA . LYS A 1 88 ? 7.439 -4.272 -21.641 1.00 66.06 88 LYS A CA 1
ATOM 732 C C . LYS A 1 88 ? 7.470 -2.843 -21.126 1.00 66.06 88 LYS A C 1
ATOM 734 O O . LYS A 1 88 ? 8.027 -2.563 -20.065 1.00 66.06 88 LYS A O 1
ATOM 739 N N . ALA A 1 89 ? 6.810 -1.965 -21.870 1.00 74.25 89 ALA A N 1
ATOM 740 C CA . ALA A 1 89 ? 6.572 -0.582 -21.474 1.00 74.25 89 ALA A CA 1
ATOM 741 C C . ALA A 1 89 ? 5.753 -0.470 -20.172 1.00 74.25 89 ALA A C 1
ATOM 743 O O . ALA A 1 89 ? 5.766 0.573 -19.531 1.00 74.25 89 ALA A O 1
ATOM 744 N N . TYR A 1 90 ? 5.051 -1.543 -19.787 1.00 84.94 90 TYR A N 1
ATOM 745 C CA . TYR A 1 90 ? 4.150 -1.575 -18.646 1.00 84.94 90 TYR A CA 1
ATOM 746 C C . TYR A 1 90 ? 4.158 -2.938 -17.943 1.00 84.94 90 TYR A C 1
ATOM 748 O O . TYR A 1 90 ? 4.113 -3.992 -18.590 1.00 84.94 90 TYR A O 1
ATOM 756 N N . LEU A 1 91 ? 4.193 -2.920 -16.611 1.00 91.19 91 LEU A N 1
ATOM 757 C CA . LEU A 1 91 ? 4.290 -4.096 -15.754 1.00 91.19 91 LEU A CA 1
ATOM 758 C C . LEU A 1 91 ? 3.198 -4.079 -14.687 1.00 91.19 91 LEU A C 1
ATOM 760 O O . LEU A 1 91 ? 3.121 -3.176 -13.861 1.00 91.19 91 LEU A O 1
ATOM 764 N N . LYS A 1 92 ? 2.383 -5.134 -14.674 1.00 94.06 92 LYS A N 1
ATOM 765 C CA . LYS A 1 92 ? 1.352 -5.354 -13.660 1.00 94.06 92 LYS A CA 1
ATOM 766 C C . LYS A 1 92 ? 1.827 -6.376 -12.626 1.00 94.06 92 LYS A C 1
ATOM 768 O O . LYS A 1 92 ? 2.354 -7.430 -12.996 1.00 94.06 92 LYS A O 1
ATOM 773 N N . ARG A 1 93 ? 1.610 -6.079 -11.347 1.00 94.50 93 ARG A N 1
ATOM 774 C CA . ARG A 1 93 ? 1.788 -6.979 -10.198 1.00 94.50 93 ARG A CA 1
ATOM 775 C C . ARG A 1 93 ? 0.434 -7.170 -9.532 1.00 94.50 93 ARG A C 1
ATOM 777 O O . ARG A 1 93 ? -0.346 -6.226 -9.470 1.00 94.50 93 ARG A O 1
ATOM 784 N N . TYR A 1 94 ? 0.139 -8.387 -9.099 1.00 96.19 94 TYR A N 1
ATOM 785 C CA . TYR A 1 94 ? -1.140 -8.712 -8.485 1.00 96.19 94 TYR A CA 1
ATOM 786 C C . TYR A 1 94 ? -0.897 -9.506 -7.210 1.00 96.19 94 TYR A C 1
ATOM 788 O O . TYR A 1 94 ? -0.204 -10.523 -7.245 1.00 96.19 94 TYR A O 1
ATOM 796 N N . ASP A 1 95 ? -1.429 -8.991 -6.112 1.00 95.44 95 ASP A N 1
ATOM 797 C CA . ASP A 1 95 ? -1.288 -9.501 -4.756 1.00 95.44 95 ASP A CA 1
ATOM 798 C C . ASP A 1 95 ? -2.699 -9.657 -4.173 1.00 95.44 95 ASP A C 1
ATOM 800 O O . ASP A 1 95 ? -3.524 -8.753 -4.264 1.00 95.44 95 ASP A O 1
ATOM 804 N N . VAL A 1 96 ? -3.013 -10.824 -3.625 1.00 94.19 96 VAL A N 1
ATOM 805 C CA . VAL A 1 96 ? -4.348 -11.151 -3.103 1.00 94.19 96 VAL A CA 1
ATOM 806 C C . VAL A 1 96 ? -4.204 -11.475 -1.627 1.00 94.19 96 VAL A C 1
ATOM 808 O O . VAL A 1 96 ? -3.260 -12.168 -1.252 1.00 94.19 96 VAL A O 1
ATOM 811 N N . CYS A 1 97 ? -5.149 -11.005 -0.806 1.00 91.50 97 CYS A N 1
ATOM 812 C CA . CYS A 1 97 ? -5.041 -11.025 0.656 1.00 91.50 97 CYS A CA 1
ATOM 813 C C . CYS A 1 97 ? -3.803 -10.246 1.118 1.00 91.50 97 CYS A C 1
ATOM 815 O O . CYS A 1 97 ? -2.982 -10.740 1.894 1.00 91.50 97 CYS A O 1
ATOM 817 N N . SER A 1 98 ? -3.642 -9.043 0.569 1.00 92.06 98 SER A N 1
ATOM 818 C CA . SER A 1 98 ? -2.401 -8.272 0.664 1.00 92.06 98 SER A CA 1
ATOM 819 C C . SER A 1 98 ? -2.095 -7.765 2.077 1.00 92.06 98 SER A C 1
ATOM 821 O O . SER A 1 98 ? -0.964 -7.354 2.350 1.00 92.06 98 SER A O 1
ATOM 823 N N . GLY A 1 99 ? -3.076 -7.765 2.981 1.00 91.50 99 GLY A N 1
ATOM 824 C CA . GLY A 1 99 ? -2.967 -7.211 4.322 1.00 91.50 99 GLY A CA 1
ATOM 825 C C . GLY A 1 99 ? -2.574 -5.740 4.258 1.00 91.50 99 GLY A C 1
ATOM 826 O O . GLY A 1 99 ? -3.237 -4.926 3.624 1.00 91.50 99 GLY A O 1
ATOM 827 N N . THR A 1 100 ? -1.459 -5.398 4.896 1.00 92.38 100 THR A N 1
ATOM 828 C CA . THR A 1 100 ? -0.843 -4.062 4.853 1.00 92.38 100 THR A CA 1
ATOM 829 C C . THR A 1 100 ? 0.078 -3.852 3.640 1.00 92.38 100 THR A C 1
ATOM 831 O O . THR A 1 100 ? 0.592 -2.752 3.441 1.00 92.38 100 THR A O 1
ATOM 834 N N . GLY A 1 101 ? 0.275 -4.872 2.796 1.00 93.69 101 GLY A N 1
ATOM 835 C CA . GLY A 1 101 ? 0.998 -4.776 1.523 1.00 93.69 101 GLY A CA 1
ATOM 836 C C . GLY A 1 101 ? 2.467 -5.200 1.570 1.00 93.69 101 GLY A C 1
ATOM 837 O O . GLY A 1 101 ? 3.225 -4.830 0.678 1.00 93.69 101 GLY A O 1
ATOM 838 N N . GLY A 1 102 ? 2.902 -5.966 2.575 1.00 93.00 102 GLY A N 1
ATOM 839 C CA . GLY A 1 102 ? 4.315 -6.342 2.751 1.00 93.00 102 GLY A CA 1
ATOM 840 C C . GLY A 1 102 ? 4.963 -7.014 1.527 1.00 93.00 102 GLY A C 1
ATOM 841 O O . GLY A 1 102 ? 6.080 -6.656 1.139 1.00 93.00 102 GLY A O 1
ATOM 842 N N . LEU A 1 103 ? 4.256 -7.946 0.874 1.00 94.31 103 LEU A N 1
ATOM 843 C CA . LEU A 1 103 ? 4.721 -8.589 -0.365 1.00 94.31 103 LEU A CA 1
ATOM 844 C C . LEU A 1 103 ? 4.793 -7.593 -1.524 1.00 94.31 103 LEU A C 1
ATOM 846 O O . LEU A 1 103 ? 5.812 -7.509 -2.213 1.00 94.31 103 LEU A O 1
ATOM 850 N N . THR A 1 104 ? 3.742 -6.796 -1.693 1.00 96.38 104 THR A N 1
ATOM 851 C CA . THR A 1 104 ? 3.683 -5.733 -2.696 1.00 96.38 104 THR A CA 1
ATOM 852 C C . THR A 1 104 ? 4.822 -4.716 -2.543 1.00 96.38 104 THR A C 1
ATOM 854 O O . THR A 1 104 ? 5.491 -4.413 -3.531 1.00 96.38 104 THR A O 1
ATOM 857 N N . ILE A 1 105 ? 5.115 -4.239 -1.327 1.00 96.62 105 ILE A N 1
ATOM 858 C CA . ILE A 1 105 ? 6.223 -3.303 -1.059 1.00 96.62 105 ILE A CA 1
ATOM 859 C C . ILE A 1 105 ? 7.565 -3.944 -1.403 1.00 96.62 105 ILE A C 1
ATOM 861 O O . ILE A 1 105 ? 8.418 -3.312 -2.028 1.00 96.62 105 ILE A O 1
ATOM 865 N N . THR A 1 106 ? 7.747 -5.213 -1.040 1.00 95.62 106 THR A N 1
ATOM 866 C CA . THR A 1 106 ? 8.981 -5.944 -1.345 1.00 95.62 106 THR A CA 1
ATOM 867 C C . THR A 1 106 ? 9.174 -6.066 -2.859 1.00 95.62 106 THR A C 1
ATOM 869 O O . THR A 1 106 ? 10.277 -5.840 -3.368 1.00 95.62 106 THR A O 1
ATOM 872 N N . LYS A 1 107 ? 8.097 -6.348 -3.609 1.00 96.00 107 LYS A N 1
ATOM 873 C CA . LYS A 1 107 ? 8.137 -6.387 -5.077 1.00 96.00 107 LYS A CA 1
ATOM 874 C C . LYS A 1 107 ? 8.404 -5.014 -5.694 1.00 96.00 107 LYS A C 1
ATOM 876 O O . LYS A 1 107 ? 9.208 -4.947 -6.625 1.00 96.00 107 LYS A O 1
ATOM 881 N N . TRP A 1 108 ? 7.775 -3.957 -5.183 1.00 96.38 108 TRP A N 1
ATOM 882 C CA . TRP A 1 108 ? 7.993 -2.573 -5.617 1.00 96.38 108 TRP A CA 1
ATOM 883 C C . TRP A 1 108 ? 9.446 -2.139 -5.426 1.00 96.38 108 TRP A C 1
ATOM 885 O O . TRP A 1 108 ? 10.082 -1.664 -6.365 1.00 96.38 108 TRP A O 1
ATOM 895 N N . ASN A 1 109 ? 10.014 -2.394 -4.246 1.00 95.62 109 ASN A N 1
ATOM 896 C CA . ASN A 1 109 ? 11.409 -2.081 -3.956 1.00 95.62 109 ASN A CA 1
ATOM 897 C C . ASN A 1 109 ? 12.359 -2.847 -4.896 1.00 95.62 109 ASN A C 1
ATOM 899 O O . ASN A 1 109 ? 13.315 -2.281 -5.423 1.00 95.62 109 ASN A O 1
ATOM 903 N N . ASN A 1 110 ? 12.064 -4.122 -5.170 1.00 95.12 110 ASN A N 1
ATOM 904 C CA . ASN A 1 110 ? 12.799 -4.914 -6.156 1.00 95.12 110 ASN A CA 1
ATOM 905 C C . ASN A 1 110 ? 12.672 -4.350 -7.588 1.00 95.12 110 ASN A C 1
ATOM 907 O O . ASN A 1 110 ? 13.671 -4.308 -8.306 1.00 95.12 110 ASN A O 1
ATOM 911 N N . ASP A 1 111 ? 11.485 -3.888 -7.997 1.00 94.00 111 ASP A N 1
ATOM 912 C CA . ASP A 1 111 ? 11.260 -3.257 -9.306 1.00 94.00 111 ASP A CA 1
ATOM 913 C C . ASP A 1 111 ? 12.058 -1.937 -9.439 1.00 94.00 111 ASP A C 1
ATOM 915 O O . ASP A 1 111 ? 12.714 -1.735 -10.465 1.00 94.00 111 ASP A O 1
ATOM 919 N N . ILE A 1 112 ? 12.102 -1.092 -8.397 1.00 93.19 112 ILE A N 1
ATOM 920 C CA . ILE A 1 112 ? 12.941 0.126 -8.359 1.00 93.19 112 ILE A CA 1
ATOM 921 C C . ILE A 1 112 ? 14.423 -0.216 -8.491 1.00 93.19 112 ILE A C 1
ATOM 923 O O . ILE A 1 112 ? 15.114 0.355 -9.336 1.00 93.19 112 ILE A O 1
ATOM 927 N N . ILE A 1 113 ? 14.921 -1.146 -7.669 1.00 93.00 113 ILE A N 1
ATOM 928 C CA . ILE A 1 113 ? 16.338 -1.537 -7.675 1.00 93.00 113 ILE A CA 1
ATOM 929 C C . ILE A 1 113 ? 16.726 -2.099 -9.043 1.00 93.00 113 ILE A C 1
ATOM 931 O O . ILE A 1 113 ? 17.770 -1.737 -9.582 1.00 93.00 113 ILE A O 1
ATOM 935 N N . THR A 1 114 ? 15.875 -2.944 -9.630 1.00 91.44 114 THR A N 1
ATOM 936 C CA . THR A 1 114 ? 16.180 -3.596 -10.909 1.00 91.44 114 THR A CA 1
ATOM 937 C C . THR A 1 114 ? 16.112 -2.615 -12.086 1.00 91.44 114 THR A C 1
ATOM 939 O O . THR A 1 114 ? 16.951 -2.688 -12.981 1.00 91.44 114 THR A O 1
ATOM 942 N N . LYS A 1 115 ? 15.156 -1.671 -12.112 1.00 90.44 115 LYS A N 1
ATOM 943 C CA . LYS A 1 115 ? 15.138 -0.603 -13.134 1.00 90.44 115 LYS A CA 1
ATOM 944 C C . LYS A 1 115 ? 16.266 0.412 -12.951 1.00 90.44 115 LYS A C 1
ATOM 946 O O . LYS A 1 115 ? 16.708 1.023 -13.926 1.00 90.44 115 LYS A O 1
ATOM 951 N N . GLY A 1 116 ? 16.715 0.583 -11.713 1.00 90.44 116 GLY A N 1
ATOM 952 C CA . GLY A 1 116 ? 17.563 1.683 -11.296 1.00 90.44 116 GLY A CA 1
ATOM 953 C C . GLY A 1 116 ? 16.719 2.918 -10.996 1.00 90.44 116 GLY A C 1
ATOM 954 O O . GLY A 1 116 ? 15.889 3.335 -11.801 1.00 90.44 116 GLY A O 1
ATOM 955 N N . PHE A 1 117 ? 16.976 3.527 -9.841 1.00 86.31 117 PHE A N 1
ATOM 956 C CA . PHE A 1 117 ? 16.228 4.672 -9.318 1.00 86.31 117 PHE A CA 1
ATOM 957 C C . PHE A 1 117 ? 16.040 5.810 -10.340 1.00 86.31 117 PHE A C 1
ATOM 959 O O . PHE A 1 117 ? 14.940 6.329 -10.481 1.00 86.31 117 PHE A O 1
ATOM 966 N N . MET A 1 118 ? 17.077 6.131 -11.122 1.00 87.88 118 MET A N 1
ATOM 967 C CA . MET A 1 118 ? 17.034 7.207 -12.127 1.00 87.88 118 MET A CA 1
ATOM 968 C C . MET A 1 118 ? 16.119 6.915 -13.328 1.00 87.88 118 MET A C 1
ATOM 970 O O . MET A 1 118 ? 15.701 7.844 -14.013 1.00 87.88 118 MET A O 1
ATOM 974 N N . ASN A 1 119 ? 15.827 5.641 -13.602 1.00 89.94 119 ASN A N 1
ATOM 975 C CA . ASN A 1 119 ? 15.021 5.212 -14.750 1.00 89.94 119 ASN A CA 1
ATOM 976 C C . ASN A 1 119 ? 13.618 4.754 -14.347 1.00 89.94 119 ASN A C 1
ATOM 978 O O . ASN A 1 119 ? 12.785 4.493 -15.216 1.00 89.94 119 ASN A O 1
ATOM 982 N N . TYR A 1 120 ? 13.366 4.589 -13.049 1.00 91.62 120 TYR A N 1
ATOM 983 C CA . TYR A 1 120 ? 12.071 4.157 -12.558 1.00 91.62 120 TYR A CA 1
ATOM 984 C C . TYR A 1 120 ? 11.029 5.256 -12.785 1.00 91.62 120 TYR A C 1
ATOM 986 O O . TYR A 1 120 ? 11.222 6.411 -12.404 1.00 91.62 120 TYR A O 1
ATOM 994 N N . LYS A 1 121 ? 9.904 4.869 -13.384 1.00 93.94 121 LYS A N 1
ATOM 995 C CA . LYS A 1 121 ? 8.741 5.727 -13.591 1.00 93.94 121 LYS A CA 1
ATOM 996 C C . LYS A 1 121 ? 7.493 5.042 -13.042 1.00 93.94 121 LYS A C 1
ATOM 998 O O . LYS A 1 121 ? 7.171 3.958 -13.537 1.00 93.94 121 LYS A O 1
ATOM 1003 N N . PRO A 1 122 ? 6.798 5.618 -12.037 1.00 95.00 122 PRO A N 1
ATOM 1004 C CA . PRO A 1 122 ? 5.547 5.068 -11.514 1.00 95.00 122 PRO A CA 1
ATOM 1005 C C . PRO A 1 122 ? 4.545 4.642 -12.598 1.00 95.00 122 PRO A C 1
ATOM 1007 O O . PRO A 1 122 ? 3.906 3.601 -12.467 1.00 95.00 122 PRO A O 1
ATOM 1010 N N . SER A 1 123 ? 4.432 5.389 -13.697 1.00 94.38 123 SER A N 1
ATOM 1011 C CA . SER A 1 123 ? 3.540 5.116 -14.836 1.00 94.38 123 SER A CA 1
ATOM 1012 C C . SER A 1 123 ? 3.776 3.762 -15.519 1.00 94.38 123 SER A C 1
ATOM 1014 O O . SER A 1 123 ? 2.855 3.193 -16.108 1.00 94.38 123 SER A O 1
ATOM 1016 N N . GLN A 1 124 ? 4.984 3.204 -15.410 1.00 93.50 124 GLN A N 1
ATOM 1017 C CA . GLN A 1 124 ? 5.341 1.908 -15.991 1.00 93.50 124 GLN A CA 1
ATOM 1018 C C . GLN A 1 124 ? 4.901 0.721 -15.129 1.00 93.50 124 GLN A C 1
ATOM 1020 O O . GLN A 1 124 ? 4.976 -0.423 -15.584 1.00 93.50 124 GLN A O 1
ATOM 1025 N N . PHE A 1 125 ? 4.464 0.961 -13.892 1.00 95.38 125 PHE A N 1
ATOM 1026 C CA . PHE A 1 125 ? 4.149 -0.083 -12.926 1.00 95.38 125 PHE A CA 1
ATOM 1027 C C . PHE A 1 125 ? 2.726 0.073 -12.403 1.00 95.38 125 PHE A C 1
ATOM 1029 O O . PHE A 1 125 ? 2.309 1.157 -12.018 1.00 95.38 125 PHE A O 1
ATOM 1036 N N . LEU A 1 126 ? 1.984 -1.029 -12.340 1.00 97.12 126 LEU A N 1
ATOM 1037 C CA . LEU A 1 126 ? 0.704 -1.086 -11.645 1.00 97.12 126 LEU A CA 1
ATOM 1038 C C . LEU A 1 126 ? 0.723 -2.219 -10.633 1.00 97.12 126 LEU A C 1
ATOM 1040 O O . LEU A 1 126 ? 0.840 -3.389 -11.008 1.00 97.12 126 LEU A O 1
ATOM 1044 N N . TYR A 1 127 ? 0.540 -1.871 -9.367 1.00 98.00 127 TYR A N 1
ATOM 1045 C CA . TYR A 1 127 ? 0.391 -2.835 -8.287 1.00 98.00 127 TYR A CA 1
ATOM 1046 C C . TYR A 1 127 ? -1.094 -2.948 -7.941 1.00 98.00 127 TYR A C 1
ATOM 1048 O O . TYR A 1 127 ? -1.760 -1.957 -7.647 1.00 98.00 127 TYR A O 1
ATOM 1056 N N . VAL A 1 128 ? -1.644 -4.149 -8.075 1.00 98.38 128 VAL A N 1
ATOM 1057 C CA . VAL A 1 128 ? -3.051 -4.424 -7.796 1.00 98.38 128 VAL A CA 1
ATOM 1058 C C . VAL A 1 128 ? -3.137 -5.305 -6.565 1.00 98.38 128 VAL A C 1
ATOM 1060 O O . VAL A 1 128 ? -2.542 -6.380 -6.551 1.00 98.38 128 VAL A O 1
ATOM 1063 N N . CYS A 1 129 ? -3.889 -4.853 -5.570 1.00 98.19 129 CYS A N 1
ATOM 1064 C CA . CYS A 1 129 ? -4.119 -5.573 -4.327 1.00 98.19 129 CYS A CA 1
ATOM 1065 C C . CYS A 1 129 ? -5.602 -5.890 -4.144 1.00 98.19 129 CYS A C 1
ATOM 1067 O O . CYS A 1 129 ? -6.460 -5.082 -4.504 1.00 98.19 129 CYS A O 1
ATOM 1069 N N . GLU A 1 130 ? -5.899 -7.022 -3.516 1.00 97.25 130 GLU A N 1
ATOM 1070 C CA . GLU A 1 130 ? -7.224 -7.301 -2.957 1.00 97.25 130 GLU A CA 1
ATOM 1071 C C . GLU A 1 130 ? -7.105 -7.570 -1.463 1.00 97.25 130 GLU A C 1
ATOM 1073 O O . GLU A 1 130 ? -6.272 -8.377 -1.042 1.00 97.25 130 GLU A O 1
ATOM 1078 N N . GLU A 1 131 ? -7.934 -6.899 -0.668 1.00 94.94 131 GLU A N 1
ATOM 1079 C CA . GLU A 1 131 ? -7.917 -7.024 0.785 1.00 94.94 131 GLU A CA 1
ATOM 1080 C C . GLU A 1 131 ? -9.334 -7.042 1.364 1.00 94.94 131 GLU A C 1
ATOM 1082 O O . GLU A 1 131 ? -10.193 -6.256 0.966 1.00 94.94 131 GLU A O 1
ATOM 1087 N N . LEU A 1 132 ? -9.569 -7.935 2.327 1.00 93.25 132 LEU A N 1
ATOM 1088 C CA . LEU A 1 132 ? -10.865 -8.120 2.986 1.00 93.25 132 LEU A CA 1
ATOM 1089 C C . LEU A 1 132 ? -10.991 -7.283 4.269 1.00 93.25 132 LEU A C 1
ATOM 1091 O O . LEU A 1 132 ? -12.085 -6.873 4.649 1.00 93.25 132 LEU A O 1
ATOM 1095 N N . SER A 1 133 ? -9.883 -7.073 4.978 1.00 90.00 133 SER A N 1
ATOM 1096 C CA . SER A 1 133 ? -9.832 -6.417 6.281 1.00 90.00 133 SER A CA 1
ATOM 1097 C C . SER A 1 133 ? -9.926 -4.898 6.160 1.00 90.00 133 SER A C 1
ATOM 1099 O O . SER A 1 133 ? -8.972 -4.219 5.775 1.00 90.00 133 SER A O 1
ATOM 1101 N N . GLU A 1 134 ? -11.037 -4.342 6.640 1.00 89.81 134 GLU A N 1
ATOM 1102 C CA . GLU A 1 134 ? -11.215 -2.891 6.780 1.00 89.81 134 GLU A CA 1
ATOM 1103 C C . GLU A 1 134 ? -10.157 -2.252 7.700 1.00 89.81 134 GLU A C 1
ATOM 1105 O O . GLU A 1 134 ? -9.781 -1.093 7.519 1.00 89.81 134 GLU A O 1
ATOM 1110 N N . ARG A 1 135 ? -9.622 -3.018 8.663 1.00 88.56 135 ARG A N 1
ATOM 1111 C CA . ARG A 1 135 ? -8.569 -2.543 9.574 1.00 88.56 135 ARG A CA 1
ATOM 1112 C C . ARG A 1 135 ? -7.221 -2.386 8.876 1.00 88.56 135 ARG A C 1
ATOM 1114 O O . ARG A 1 135 ? -6.488 -1.459 9.200 1.00 88.56 135 ARG A O 1
ATOM 1121 N N . SER A 1 136 ? -6.892 -3.276 7.940 1.00 89.81 136 SER A N 1
ATOM 1122 C CA . SER A 1 136 ? -5.598 -3.289 7.237 1.00 89.81 136 SER A CA 1
ATOM 1123 C C . SER A 1 136 ? -5.572 -2.317 6.055 1.00 89.81 136 SER A C 1
ATOM 1125 O O . SER A 1 136 ? -4.527 -1.746 5.741 1.00 89.81 136 SER A O 1
ATOM 1127 N N . LEU A 1 137 ? -6.735 -2.076 5.449 1.00 93.88 137 LEU A N 1
ATOM 1128 C CA . LEU A 1 137 ? -6.925 -1.209 4.290 1.00 93.88 137 LEU A CA 1
ATOM 1129 C C . LEU A 1 137 ? -6.294 0.198 4.393 1.00 93.88 137 LEU A C 1
ATOM 1131 O O . LEU A 1 137 ? -5.599 0.578 3.448 1.00 93.88 137 LEU A O 1
ATOM 1135 N N . PRO A 1 138 ? -6.465 0.988 5.476 1.00 95.81 138 PRO A N 1
ATOM 1136 C CA . PRO A 1 138 ? -5.838 2.308 5.552 1.00 95.81 138 PRO A CA 1
ATOM 1137 C C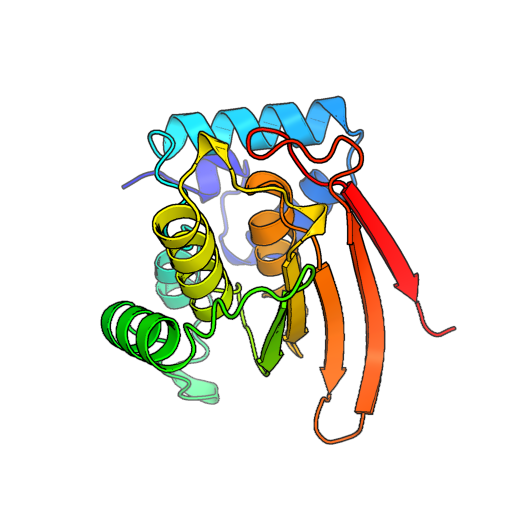 . PRO A 1 138 ? -4.305 2.230 5.539 1.00 95.81 138 PRO A C 1
ATOM 1139 O O . PRO A 1 138 ? -3.641 3.095 4.981 1.00 95.81 138 PRO A O 1
ATOM 1142 N N . PHE A 1 139 ? -3.711 1.172 6.080 1.00 95.38 139 PHE A N 1
ATOM 1143 C CA . PHE A 1 139 ? -2.256 1.009 6.080 1.00 95.38 139 PHE A CA 1
ATOM 1144 C C . PHE A 1 139 ? -1.738 0.541 4.727 1.00 95.38 139 PHE A C 1
ATOM 1146 O O . PHE A 1 139 ? -0.697 1.014 4.277 1.00 95.38 139 PHE A O 1
ATOM 1153 N N . LEU A 1 140 ? -2.497 -0.318 4.044 1.00 96.69 140 LEU A N 1
ATOM 1154 C CA . LEU A 1 140 ? -2.232 -0.665 2.653 1.00 96.69 140 LEU A CA 1
ATOM 1155 C C . LEU A 1 140 ? -2.255 0.587 1.767 1.00 96.69 140 LEU A C 1
ATOM 1157 O O . LEU A 1 140 ? -1.304 0.828 1.028 1.00 96.69 140 LEU A O 1
ATOM 1161 N N . LEU A 1 141 ? -3.290 1.425 1.892 1.00 98.19 141 LEU A N 1
ATOM 1162 C CA . LEU A 1 141 ? -3.378 2.701 1.179 1.00 98.19 141 LEU A CA 1
ATOM 1163 C C . LEU A 1 141 ? -2.199 3.611 1.508 1.00 98.19 141 LEU A C 1
ATOM 1165 O O . LEU A 1 141 ? -1.496 4.033 0.596 1.00 98.19 141 LEU A O 1
ATOM 1169 N N . PHE A 1 142 ? -1.936 3.863 2.793 1.00 97.94 142 PHE A N 1
ATOM 1170 C CA . PHE A 1 142 ? -0.776 4.642 3.227 1.00 97.94 142 PHE A CA 1
ATOM 1171 C C . PHE A 1 142 ? 0.507 4.147 2.559 1.00 97.94 142 PHE A C 1
ATOM 1173 O O . PHE A 1 142 ? 1.270 4.946 2.016 1.00 97.94 142 PHE A O 1
ATOM 1180 N N . ASN A 1 143 ? 0.714 2.828 2.549 1.00 97.56 143 ASN A N 1
ATOM 1181 C CA . ASN A 1 143 ? 1.922 2.224 2.019 1.00 97.56 143 ASN A CA 1
ATOM 1182 C C . ASN A 1 143 ? 2.114 2.475 0.522 1.00 97.56 143 ASN A C 1
ATOM 1184 O O . ASN A 1 143 ? 3.256 2.657 0.096 1.00 97.56 143 ASN A O 1
ATOM 1188 N N . TYR A 1 144 ? 1.030 2.542 -0.248 1.00 98.25 144 TYR A N 1
ATOM 1189 C CA . TYR A 1 144 ? 1.072 2.955 -1.647 1.00 98.25 144 TYR A CA 1
ATOM 1190 C C . TYR A 1 144 ? 1.363 4.452 -1.803 1.00 98.25 144 TYR A C 1
ATOM 1192 O O . TYR A 1 144 ? 2.233 4.829 -2.591 1.00 98.25 144 TYR A O 1
ATOM 1200 N N . LEU A 1 145 ? 0.646 5.304 -1.061 1.00 98.31 145 LEU A N 1
ATOM 1201 C CA . LEU A 1 145 ? 0.708 6.757 -1.248 1.00 98.31 145 LEU A CA 1
ATOM 1202 C C . LEU A 1 145 ? 2.076 7.332 -0.882 1.00 98.31 145 LEU A C 1
ATOM 1204 O O . LEU A 1 145 ? 2.650 8.080 -1.672 1.00 98.31 145 LEU A O 1
ATOM 1208 N N . ILE A 1 146 ? 2.627 6.940 0.270 1.00 97.88 146 ILE A N 1
ATOM 1209 C CA . ILE A 1 146 ? 3.924 7.440 0.747 1.00 97.88 146 ILE A CA 1
ATOM 1210 C C . ILE A 1 146 ? 5.099 7.014 -0.148 1.00 97.88 146 ILE A C 1
ATOM 1212 O O . ILE A 1 146 ? 6.154 7.638 -0.125 1.00 97.88 146 ILE A O 1
ATOM 1216 N N . ARG A 1 147 ? 4.922 5.949 -0.942 1.00 97.31 147 ARG A N 1
ATOM 1217 C CA . ARG A 1 147 ? 5.928 5.394 -1.864 1.00 97.31 147 ARG A CA 1
ATOM 1218 C C . ARG A 1 147 ? 5.755 5.864 -3.309 1.00 97.31 147 ARG A C 1
ATOM 1220 O O . ARG A 1 147 ? 6.436 5.346 -4.193 1.00 97.31 147 ARG A O 1
ATOM 1227 N N . GLY A 1 148 ? 4.812 6.771 -3.569 1.00 97.25 148 GLY A N 1
ATOM 1228 C CA . GLY A 1 148 ? 4.563 7.271 -4.921 1.00 97.25 148 GLY A CA 1
ATOM 1229 C C . GLY A 1 148 ? 4.125 6.180 -5.900 1.00 97.25 148 GLY A C 1
ATOM 1230 O O . GLY A 1 148 ? 4.437 6.252 -7.090 1.00 97.25 148 GLY A O 1
ATOM 1231 N N . MET A 1 149 ? 3.463 5.126 -5.414 1.00 97.81 149 MET A N 1
ATOM 1232 C CA . MET A 1 149 ? 3.070 3.977 -6.228 1.00 97.81 149 MET A CA 1
ATOM 1233 C C . MET A 1 149 ? 1.787 4.239 -7.018 1.00 97.81 149 MET A C 1
ATOM 1235 O O . MET A 1 149 ? 0.876 4.905 -6.533 1.00 97.81 149 MET A O 1
ATOM 1239 N N . ASN A 1 150 ? 1.678 3.621 -8.194 1.00 98.19 150 ASN A N 1
ATOM 1240 C CA . ASN A 1 150 ? 0.422 3.493 -8.929 1.00 98.19 150 ASN A CA 1
ATOM 1241 C C . ASN A 1 150 ? -0.244 2.158 -8.607 1.00 98.19 150 ASN A C 1
ATOM 1243 O O . ASN A 1 150 ? 0.425 1.120 -8.549 1.00 98.19 150 ASN A O 1
ATOM 1247 N N . GLY A 1 151 ? -1.565 2.155 -8.449 1.00 98.06 151 GLY A N 1
ATOM 1248 C CA . GLY A 1 151 ? -2.244 0.926 -8.073 1.00 98.06 151 GLY A CA 1
ATOM 1249 C C . GLY A 1 151 ? -3.754 0.928 -8.099 1.00 98.06 151 GLY A C 1
ATOM 1250 O O . GLY A 1 151 ? -4.403 1.951 -8.296 1.00 98.06 151 GLY A O 1
ATOM 1251 N N . ILE A 1 152 ? -4.301 -0.266 -7.884 1.00 98.50 152 ILE A N 1
ATOM 1252 C CA . ILE A 1 152 ? -5.728 -0.478 -7.644 1.00 98.50 152 ILE A CA 1
ATOM 1253 C C . ILE A 1 152 ? -5.862 -1.391 -6.433 1.00 98.50 152 ILE A C 1
ATOM 1255 O O . ILE A 1 152 ? -5.318 -2.493 -6.435 1.00 98.50 152 ILE A O 1
ATOM 1259 N N . ILE A 1 153 ? -6.600 -0.951 -5.420 1.00 98.44 153 ILE A N 1
ATOM 1260 C CA . ILE A 1 153 ? -6.938 -1.780 -4.263 1.00 98.44 153 ILE A CA 1
ATOM 1261 C C . ILE A 1 153 ? -8.424 -2.105 -4.320 1.00 98.44 153 ILE A C 1
ATOM 1263 O O . ILE A 1 153 ? -9.258 -1.203 -4.273 1.00 98.44 153 ILE A O 1
ATOM 1267 N N . TYR A 1 154 ? -8.754 -3.389 -4.383 1.00 97.81 154 TYR A N 1
ATOM 1268 C CA . TYR A 1 154 ? -10.117 -3.879 -4.231 1.00 97.81 154 TYR A CA 1
ATOM 1269 C C . TYR A 1 154 ? -10.361 -4.240 -2.765 1.00 97.81 154 TYR A C 1
ATOM 1271 O O . TYR A 1 154 ? -9.688 -5.114 -2.220 1.00 97.81 154 TYR A O 1
ATOM 1279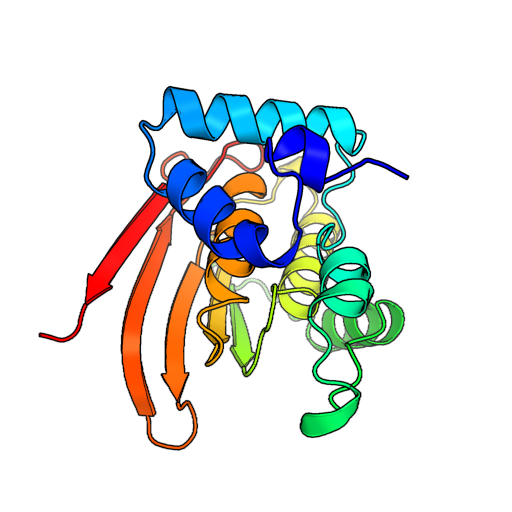 N N . HIS A 1 155 ? -11.318 -3.571 -2.124 1.00 96.69 155 HIS A N 1
ATOM 1280 C CA . HIS A 1 155 ? -11.728 -3.880 -0.758 1.00 96.69 155 HIS A CA 1
ATOM 1281 C C . HIS A 1 155 ? -12.960 -4.784 -0.771 1.00 96.69 155 HIS A C 1
ATOM 1283 O O . HIS A 1 155 ? -14.061 -4.332 -1.105 1.00 96.69 155 HIS A O 1
ATOM 1289 N N . GLY A 1 156 ? -12.783 -6.053 -0.412 1.00 94.19 156 GLY A N 1
ATOM 1290 C CA . GLY A 1 156 ? -13.870 -7.023 -0.335 1.00 94.19 156 GLY A CA 1
ATOM 1291 C C . GLY A 1 156 ? -13.420 -8.477 -0.423 1.00 94.19 156 GLY A C 1
ATOM 1292 O O . GLY A 1 156 ? -12.247 -8.801 -0.253 1.00 94.19 156 GLY A O 1
ATOM 1293 N N . ASP A 1 157 ? -14.384 -9.358 -0.670 1.00 93.50 157 ASP A N 1
ATOM 1294 C CA . ASP A 1 157 ? -14.154 -10.796 -0.757 1.00 93.50 157 ASP A CA 1
ATOM 1295 C C . ASP A 1 157 ? -13.739 -11.190 -2.181 1.00 93.50 157 ASP A C 1
ATOM 1297 O O . ASP A 1 157 ? -14.536 -11.119 -3.122 1.00 93.50 157 ASP A O 1
ATOM 1301 N N . VAL A 1 158 ? -12.484 -11.625 -2.325 1.00 93.06 158 VAL A N 1
ATOM 1302 C CA . VAL A 1 158 ? -11.903 -12.086 -3.596 1.00 93.06 158 VAL A CA 1
ATOM 1303 C C . VAL A 1 158 ? -12.543 -13.375 -4.122 1.00 93.06 158 VAL A C 1
ATOM 1305 O O . VAL A 1 158 ? -12.658 -13.559 -5.335 1.00 93.06 158 VAL A O 1
ATOM 1308 N N . LEU A 1 159 ? -12.975 -14.278 -3.236 1.00 93.69 159 LEU A N 1
ATOM 1309 C CA . LEU A 1 159 ? -13.569 -15.558 -3.627 1.00 93.69 159 LEU A CA 1
ATOM 1310 C C . LEU A 1 159 ? -14.986 -15.347 -4.160 1.00 93.69 159 LEU A C 1
ATOM 1312 O O . LEU A 1 159 ? -15.347 -15.909 -5.195 1.00 93.69 159 LEU A O 1
ATOM 1316 N N . GLU A 1 160 ? -15.769 -14.502 -3.488 1.00 94.12 160 GLU A N 1
ATOM 1317 C CA . GLU A 1 160 ? -17.126 -14.150 -3.921 1.00 94.12 160 GLU A CA 1
ATOM 1318 C C . GLU A 1 160 ? -17.158 -13.040 -4.984 1.00 94.12 160 GLU A C 1
ATOM 1320 O O . GLU A 1 160 ? -18.212 -12.790 -5.574 1.00 94.12 160 GLU A O 1
ATOM 1325 N N . LYS A 1 161 ? -16.021 -12.376 -5.239 1.00 90.81 161 LYS A N 1
ATOM 1326 C CA . LYS A 1 161 ? -15.896 -11.179 -6.093 1.00 90.81 161 LYS A CA 1
ATOM 1327 C C . LYS A 1 161 ? -16.869 -10.066 -5.694 1.00 90.81 161 LYS A C 1
ATOM 1329 O O . LYS A 1 161 ? -17.436 -9.378 -6.547 1.00 90.81 161 LYS A O 1
ATOM 1334 N N . LYS A 1 162 ? -17.078 -9.900 -4.388 1.00 93.56 162 LYS A N 1
ATOM 1335 C CA . LYS A 1 162 ? -17.934 -8.857 -3.815 1.00 93.56 162 LYS A CA 1
ATOM 1336 C C . LYS A 1 162 ? -17.059 -7.785 -3.198 1.00 93.56 162 LYS A C 1
ATOM 1338 O O . LYS A 1 162 ? -16.480 -7.989 -2.135 1.00 93.56 162 LYS A O 1
ATOM 1343 N N . TYR A 1 163 ? -16.988 -6.644 -3.872 1.00 94.62 163 TYR A N 1
ATOM 1344 C CA . TYR A 1 163 ? -16.175 -5.512 -3.448 1.00 94.62 163 TYR A CA 1
ATOM 1345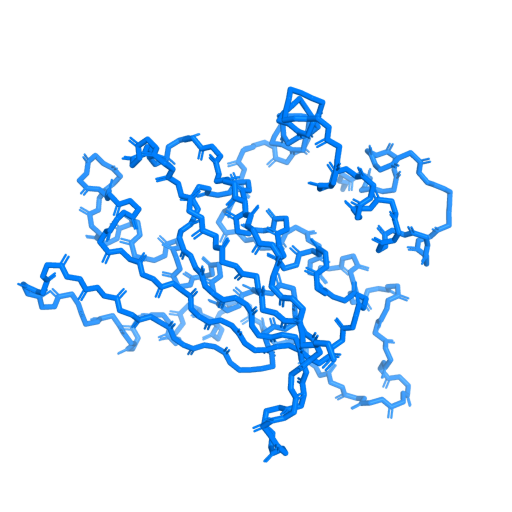 C C . TYR A 1 163 ? -17.056 -4.372 -2.955 1.00 94.62 163 TYR A C 1
ATOM 1347 O O . TYR A 1 163 ? -17.969 -3.932 -3.655 1.00 94.62 163 TYR A O 1
ATOM 1355 N N . ASN A 1 164 ? -16.754 -3.887 -1.756 1.00 94.12 164 ASN A N 1
ATOM 1356 C CA . ASN A 1 164 ? -17.446 -2.768 -1.124 1.00 94.12 164 ASN A CA 1
ATOM 1357 C C . ASN A 1 164 ? -16.929 -1.436 -1.683 1.00 94.12 164 ASN A C 1
ATOM 1359 O O . ASN A 1 164 ? -17.690 -0.488 -1.880 1.00 94.12 164 ASN A O 1
ATOM 1363 N N . ALA A 1 165 ? -15.624 -1.371 -1.953 1.00 96.25 165 ALA A N 1
ATOM 1364 C CA . ALA A 1 165 ? -14.966 -0.203 -2.516 1.00 96.25 165 ALA A CA 1
ATOM 1365 C C . ALA A 1 165 ? -13.760 -0.602 -3.374 1.00 96.25 165 ALA A C 1
ATOM 1367 O O . ALA A 1 165 ? -13.155 -1.658 -3.182 1.00 96.25 165 ALA A O 1
ATOM 1368 N N . ILE A 1 166 ? -13.403 0.274 -4.306 1.00 97.81 166 ILE A N 1
ATOM 1369 C CA . ILE A 1 166 ? -12.197 0.190 -5.124 1.00 97.81 166 ILE A CA 1
ATOM 1370 C C . ILE A 1 166 ? -11.450 1.510 -4.967 1.00 97.81 166 ILE A C 1
ATOM 1372 O O . ILE A 1 166 ? -12.035 2.579 -5.124 1.00 97.81 166 ILE A O 1
ATOM 1376 N N . TYR A 1 167 ? -10.157 1.445 -4.683 1.00 98.12 167 TYR A N 1
ATOM 1377 C CA . TYR A 1 167 ? -9.296 2.615 -4.569 1.00 98.12 167 TYR A CA 1
ATOM 1378 C C . TYR A 1 167 ? -8.340 2.641 -5.751 1.00 98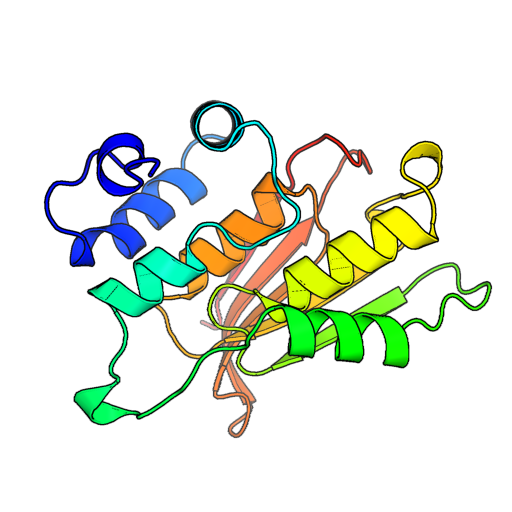.12 167 TYR A C 1
ATOM 1380 O O . TYR A 1 167 ? -7.528 1.730 -5.913 1.00 98.12 167 TYR A O 1
ATOM 1388 N N . VAL A 1 168 ? -8.443 3.675 -6.580 1.00 98.44 168 VAL A N 1
ATOM 1389 C CA . VAL A 1 168 ? -7.536 3.901 -7.710 1.00 98.44 168 VAL A CA 1
ATOM 1390 C C . VAL A 1 168 ? -6.472 4.889 -7.266 1.00 98.44 168 VAL A C 1
ATOM 1392 O O . VAL A 1 168 ? -6.807 5.979 -6.812 1.00 98.44 168 VAL A O 1
ATOM 1395 N N . ILE A 1 169 ? -5.207 4.501 -7.380 1.00 98.56 169 ILE A N 1
ATOM 1396 C CA . ILE A 1 169 ? -4.059 5.231 -6.846 1.00 98.56 169 ILE A CA 1
ATOM 1397 C C . ILE A 1 169 ? -3.179 5.676 -8.004 1.00 98.56 169 ILE A C 1
ATOM 1399 O O . ILE A 1 169 ? -2.772 4.849 -8.826 1.00 98.56 169 ILE A O 1
ATOM 1403 N N . VAL A 1 170 ? -2.884 6.974 -8.052 1.00 97.88 170 VAL A N 1
ATOM 1404 C CA . VAL A 1 170 ? -2.140 7.593 -9.150 1.00 97.88 170 VAL A CA 1
ATOM 1405 C C . VAL A 1 170 ? -1.098 8.564 -8.603 1.00 97.88 170 VAL A C 1
ATOM 1407 O O . VAL A 1 170 ? -1.397 9.454 -7.808 1.00 97.88 170 VAL A O 1
ATOM 1410 N N . ASN A 1 171 ? 0.132 8.397 -9.063 1.00 97.25 171 ASN A N 1
ATOM 1411 C CA . ASN A 1 171 ? 1.204 9.369 -9.000 1.00 97.25 171 ASN A CA 1
ATOM 1412 C C . ASN A 1 171 ? 1.095 10.264 -10.239 1.00 97.25 171 ASN A C 1
ATOM 1414 O O . ASN A 1 171 ? 1.554 9.908 -11.325 1.00 97.25 171 ASN A O 1
ATOM 1418 N N . GLU A 1 172 ? 0.419 11.399 -10.082 1.00 94.00 172 GLU A N 1
ATOM 1419 C CA . GLU A 1 172 ? 0.054 12.286 -11.194 1.00 94.00 172 GLU A CA 1
ATOM 1420 C C . GLU A 1 172 ? 1.272 12.886 -11.905 1.00 94.00 172 GLU A C 1
ATOM 1422 O O . GLU A 1 172 ? 1.242 13.104 -13.115 1.00 94.00 172 GLU A O 1
ATOM 1427 N N . ASN A 1 173 ? 2.356 13.109 -11.161 1.00 94.62 173 ASN A N 1
ATOM 1428 C CA . ASN A 1 173 ? 3.571 13.745 -11.666 1.00 94.62 173 ASN A CA 1
ATOM 1429 C C . ASN A 1 173 ? 4.573 12.747 -12.267 1.00 94.62 173 ASN A C 1
ATOM 1431 O O . ASN A 1 173 ? 5.613 13.165 -12.777 1.00 94.62 173 ASN A O 1
ATOM 1435 N N . ASP A 1 174 ? 4.284 11.441 -12.198 1.00 94.75 174 ASP A N 1
ATOM 1436 C CA . ASP A 1 174 ? 5.205 10.365 -12.582 1.00 94.75 174 ASP A CA 1
ATOM 1437 C C . ASP A 1 174 ? 6.601 10.532 -11.938 1.00 94.75 174 ASP A C 1
ATOM 1439 O O . ASP A 1 174 ? 7.655 10.342 -12.568 1.00 94.75 174 ASP A O 1
ATOM 1443 N N . ASP A 1 175 ? 6.583 10.942 -10.664 1.00 93.81 175 ASP A N 1
ATOM 1444 C CA . ASP A 1 175 ? 7.752 11.267 -9.850 1.00 93.81 175 ASP A CA 1
ATOM 1445 C C . ASP A 1 175 ? 8.000 10.169 -8.811 1.00 93.81 175 ASP A C 1
ATOM 1447 O O . ASP A 1 175 ? 7.199 9.953 -7.906 1.00 93.81 175 ASP A O 1
ATOM 1451 N N . ALA A 1 176 ? 9.143 9.492 -8.919 1.00 90.25 176 ALA A N 1
ATOM 1452 C CA . ALA A 1 176 ? 9.542 8.410 -8.023 1.00 90.25 176 ALA A CA 1
ATOM 1453 C C . ALA A 1 176 ? 9.744 8.845 -6.559 1.00 90.25 176 ALA A C 1
ATOM 1455 O O . ALA A 1 176 ? 9.764 7.987 -5.677 1.00 90.25 176 ALA A O 1
ATOM 1456 N N . LEU A 1 177 ? 9.931 10.144 -6.308 1.00 91.94 177 LEU A N 1
ATOM 1457 C CA . LEU A 1 177 ? 10.085 10.717 -4.967 1.00 91.94 177 LEU A CA 1
ATOM 1458 C C . LEU A 1 177 ? 8.810 11.394 -4.451 1.00 91.94 177 LEU A C 1
ATOM 1460 O O . LEU A 1 177 ? 8.737 11.730 -3.270 1.00 91.94 177 LEU A O 1
ATOM 1464 N N . GLY A 1 178 ? 7.827 11.605 -5.325 1.00 94.50 178 GLY A N 1
ATOM 1465 C CA . GLY A 1 178 ? 6.556 12.220 -4.979 1.00 94.50 178 GLY A CA 1
ATOM 1466 C C . GLY A 1 178 ? 5.597 11.242 -4.306 1.00 94.50 178 GLY A C 1
ATOM 1467 O O . GLY A 1 178 ? 5.719 10.024 -4.432 1.00 94.50 178 GLY A O 1
ATOM 1468 N N . PHE A 1 179 ? 4.599 11.786 -3.614 1.00 97.56 179 PHE A N 1
ATOM 1469 C CA . PHE A 1 179 ? 3.491 11.000 -3.078 1.00 97.56 179 PHE A CA 1
ATOM 1470 C C . PHE A 1 179 ? 2.399 10.792 -4.128 1.00 97.56 179 PHE A C 1
ATOM 1472 O O . PHE A 1 179 ? 2.171 11.647 -4.985 1.00 97.56 179 PHE A O 1
ATOM 1479 N N . SER A 1 180 ? 1.687 9.670 -4.034 1.00 98.06 180 SER A N 1
ATOM 1480 C CA . SER A 1 180 ? 0.495 9.432 -4.854 1.00 98.06 180 SER A CA 1
ATOM 1481 C C . SER A 1 180 ? -0.759 10.017 -4.210 1.00 98.06 180 SER A C 1
ATOM 1483 O O . SER A 1 180 ? -0.844 10.170 -2.989 1.00 98.06 180 SER A O 1
ATOM 1485 N N . GLY A 1 181 ? -1.772 10.276 -5.035 1.00 97.81 181 GLY A N 1
ATOM 1486 C CA . GLY A 1 181 ? -3.155 10.482 -4.610 1.00 97.81 181 GLY A CA 1
ATOM 1487 C C . GLY A 1 181 ? -4.008 9.233 -4.838 1.00 97.81 181 GLY A C 1
ATOM 1488 O O . GLY A 1 181 ? -3.563 8.266 -5.461 1.00 97.81 181 GLY A O 1
ATOM 1489 N N . PHE A 1 182 ? -5.251 9.248 -4.353 1.00 97.75 182 PHE A N 1
ATOM 1490 C CA . PHE A 1 182 ? -6.218 8.199 -4.666 1.00 97.75 182 PHE A CA 1
ATOM 1491 C C . PHE A 1 182 ? -7.636 8.737 -4.835 1.00 97.75 182 PHE A C 1
ATOM 1493 O O . PHE A 1 182 ? -7.997 9.773 -4.278 1.00 97.75 182 PHE A O 1
ATOM 1500 N N . VAL A 1 183 ? -8.451 7.973 -5.558 1.00 97.44 183 VAL A N 1
ATOM 1501 C CA . VAL A 1 183 ? -9.900 8.154 -5.675 1.00 97.44 183 VAL A CA 1
ATOM 1502 C C . VAL A 1 183 ? -10.592 6.889 -5.175 1.00 97.44 183 VAL A C 1
ATOM 1504 O O . VAL A 1 183 ? -10.225 5.777 -5.554 1.00 97.44 183 VAL A O 1
ATOM 1507 N N . GLU A 1 184 ? -11.589 7.061 -4.308 1.00 96.69 184 GLU A N 1
ATOM 1508 C CA . GLU A 1 184 ? -12.434 5.984 -3.783 1.00 96.69 184 GLU A CA 1
ATOM 1509 C C . GLU A 1 184 ? -13.694 5.838 -4.651 1.00 96.69 184 GLU A C 1
ATOM 1511 O O . GLU A 1 184 ? -14.471 6.781 -4.799 1.00 96.69 184 GLU A O 1
ATOM 1516 N N . ILE A 1 185 ? -13.910 4.644 -5.200 1.00 96.31 185 ILE A N 1
ATOM 1517 C CA . ILE A 1 185 ? -15.099 4.262 -5.965 1.00 96.31 185 ILE A CA 1
ATOM 1518 C C . ILE A 1 185 ? -15.885 3.268 -5.113 1.00 96.31 185 ILE A C 1
ATOM 1520 O O . ILE A 1 185 ? -15.416 2.160 -4.853 1.00 96.31 185 ILE A O 1
ATOM 1524 N N . LYS A 1 186 ? -17.079 3.654 -4.662 1.00 90.44 186 LYS A N 1
ATOM 1525 C CA . LYS A 1 186 ? -17.957 2.786 -3.866 1.00 90.44 186 LYS A CA 1
ATOM 1526 C C . LYS A 1 186 ? -19.009 2.138 -4.751 1.00 90.44 186 LYS A C 1
ATOM 1528 O O . LYS A 1 186 ? -19.567 2.801 -5.624 1.00 90.44 186 LYS A O 1
ATOM 1533 N N . ASN A 1 187 ? -19.295 0.864 -4.496 1.00 75.44 187 ASN A N 1
ATOM 1534 C CA . ASN A 1 187 ? -20.500 0.245 -5.032 1.00 75.44 187 ASN A CA 1
ATOM 1535 C C . ASN A 1 187 ? -21.687 0.751 -4.202 1.00 75.44 187 ASN A C 1
ATOM 1537 O O . ASN A 1 187 ? -21.729 0.523 -2.994 1.00 75.44 187 ASN A O 1
ATOM 1541 N N . ASN A 1 188 ? -22.580 1.504 -4.851 1.00 54.72 188 ASN A N 1
ATOM 1542 C CA . ASN A 1 188 ? -23.860 1.932 -4.278 1.00 54.72 188 ASN A CA 1
ATOM 1543 C C . ASN A 1 188 ? -24.804 0.744 -4.095 1.00 54.72 188 ASN A C 1
ATOM 1545 O O . ASN A 1 188 ? -24.856 -0.100 -5.019 1.00 54.72 188 ASN A O 1
#

Secondary structure (DSSP, 8-state):
---HHHHHT-SSGGGHHHHHHHHHTS-HHHHHHHHHHHHHHTTT-TTS-THHHHHHHHS-TTTTT-PPP--HHHHHHHHHHT----S-S-EEEEEES-TT-HHHHHHHHHHHHHH-GGG--GGGEEEEEEE--TTTHHHHHHHHHTTT--EEEEEEETTTTEEEEEEEEE-TT--TTSPPEEEEEE--

pLDDT: mean 88.67, std 12.55, range [44.75, 98.56]

Foldseek 3Di:
DQDPCVLLVHDALLCSLVSLVCLQPDDPVSNVVSLVVVCVSVVVPLLFQPCVVVCCVRPPPCVPPVDDDDDLVVLLVVLVVPPPPDVQQADEAEEEQCQLNGSVSNNVSSVCVVCDVVRDFLRRYEYEYEHADSSRVSSNVSSQFSQLHFYKYFHHDPVVPDGQKIKGWHNPVSDRRHGIHIDIDGDD

Radius of gyration: 15.97 Å; chains: 1; bounding box: 41×38×46 Å

Sequence (188 aa):
MTDINKILGITESYRAPEAMWKILKSEQTVRDNKFSEFLEAFEYKVSKDWFHEWFQEDHADRSVKKQDFTPISVGEILANITNNLQEKAYLKRYDVCSGTGGLTITKWNNDIITKGFMNYKPSQFLYVCEELSERSLPFLLFNYLIRGMNGIIYHGDVLEKKYNAIYVIVNENDDALGFSGFVEIKNN